Protein AF-A0A5E4IZ39-F1 (afdb_monomer_lite)

Sequence (280 aa):
MALIKSKYKGEGLNAKPFPILASIDANEARRLRAGRFKKAIEADGHFLLGKVENLSHDIRFQWNDQTLNVELKDFTGDCQSDYVASIINPEGRLYHQVLTGREIQDPLIIIVLGGDTEVASAIAKTVFSRGFLGQKAEDRIIEYTHMVESFEANCEGCNIRVWRLKENPYGRMLLRVRKILEGGDLSCFRPSPADSERIFVGLSLLIGNGIGPARAENILEKFNLTLEPKKPDTYLGDCNGIGPKLASVVQEALNLPPGITTRPKVRKARRGCSHLPEAL

Radius of gyration: 36.05 Å; chains: 1; bounding box: 65×63×130 Å

Foldseek 3Di:
DDDDPDDDDDDDDPPPFDAKEKEFEPVLCPDPVVVVLVVLQVVDPRYDYDYHDHDLAGMWIDGDPAIEGEHEWEQPDPQAGRLLCCQPPPVVNVVVSLVVVVVVVHAYEYEYQADPVSNLVRQLSNLVVVVDDDPRSVVSSVVSVVSSVVVQVVCVVVVYYYHHAHPPRSNVVVVVVCCVRVNDDCVVVPDDPPVCQCLLCVLCVLLPDPRHSVQSVQQCVQAPSLRHGPDPPAASCVGPPQHLVNLVSSCVSNVHDPPRHDHPPDPDPPPDDDDDDDDD

Structure (mmCIF, N/CA/C/O backbone):
data_AF-A0A5E4IZ39-F1
#
_entry.id   AF-A0A5E4IZ39-F1
#
loop_
_atom_site.group_PDB
_atom_site.id
_atom_site.type_symbol
_atom_site.label_atom_id
_atom_site.label_alt_id
_atom_site.label_comp_id
_atom_site.label_asym_id
_atom_site.label_entity_id
_atom_site.label_seq_id
_atom_site.pdbx_PDB_ins_code
_atom_site.Cartn_x
_atom_site.Cartn_y
_atom_site.Cartn_z
_atom_site.occupancy
_atom_site.B_iso_or_equiv
_atom_site.auth_seq_id
_atom_site.auth_comp_id
_atom_site.auth_asym_id
_atom_site.auth_atom_id
_atom_site.pdbx_PDB_model_num
ATOM 1 N N . MET A 1 1 ? -30.179 -12.842 -17.523 1.00 36.38 1 MET A N 1
ATOM 2 C CA . MET A 1 1 ? -30.001 -11.896 -16.400 1.00 36.38 1 MET A CA 1
ATOM 3 C C . MET A 1 1 ? -31.124 -12.095 -15.393 1.00 36.38 1 MET A C 1
ATOM 5 O O . MET A 1 1 ? -32.195 -11.533 -15.572 1.00 36.38 1 MET A O 1
ATOM 9 N N . ALA A 1 2 ? -30.914 -12.935 -14.378 1.00 30.58 2 ALA A N 1
ATOM 10 C CA . ALA A 1 2 ? -31.870 -13.122 -13.289 1.00 30.58 2 ALA A CA 1
ATOM 11 C C . ALA A 1 2 ? -31.346 -12.392 -12.043 1.00 30.58 2 ALA A C 1
ATOM 13 O O . ALA A 1 2 ? -30.298 -12.752 -11.511 1.00 30.58 2 ALA A O 1
ATOM 14 N N . LEU A 1 3 ? -32.055 -11.340 -11.621 1.00 38.31 3 LEU A N 1
ATOM 15 C CA . LEU A 1 3 ? -31.813 -10.634 -10.364 1.00 38.31 3 LEU A CA 1
ATOM 16 C C . LEU A 1 3 ? -32.148 -11.555 -9.186 1.00 38.31 3 LEU A C 1
ATOM 18 O O . LEU A 1 3 ? -33.318 -11.860 -8.957 1.00 38.31 3 LEU A O 1
ATOM 22 N N . ILE A 1 4 ? -31.151 -11.906 -8.377 1.00 37.12 4 ILE A N 1
ATOM 23 C CA . ILE A 1 4 ? -31.387 -12.401 -7.020 1.00 37.12 4 ILE A CA 1
ATOM 24 C C . ILE A 1 4 ? -31.385 -11.184 -6.091 1.00 37.12 4 ILE A C 1
ATOM 26 O O . ILE A 1 4 ? -30.345 -10.716 -5.638 1.00 37.12 4 ILE A O 1
ATOM 30 N N . LYS A 1 5 ? -32.578 -10.645 -5.816 1.00 42.19 5 LYS A N 1
ATOM 31 C CA . LYS A 1 5 ? -32.805 -9.756 -4.670 1.00 42.19 5 LYS A CA 1
ATOM 32 C C . LYS A 1 5 ? -32.873 -10.624 -3.416 1.00 42.19 5 LYS A C 1
ATOM 34 O O . LYS A 1 5 ? -33.916 -11.215 -3.147 1.00 42.19 5 LYS A O 1
ATOM 39 N N . SER A 1 6 ? -31.791 -10.695 -2.646 1.00 40.97 6 SER A N 1
ATOM 40 C CA . SER A 1 6 ? -31.843 -11.297 -1.312 1.00 40.97 6 SER A CA 1
ATOM 41 C C . SER A 1 6 ? -32.161 -10.215 -0.276 1.00 40.97 6 SER A C 1
ATOM 43 O O . SER A 1 6 ? -31.419 -9.249 -0.095 1.00 40.97 6 SER A O 1
ATOM 45 N N . LYS A 1 7 ? -33.328 -10.366 0.353 1.00 43.50 7 LYS A N 1
ATOM 46 C CA . LYS A 1 7 ? -33.723 -9.690 1.586 1.00 43.50 7 LYS A CA 1
ATOM 47 C C . LYS A 1 7 ? -32.830 -10.212 2.713 1.00 43.50 7 LYS A C 1
ATOM 49 O O . LYS A 1 7 ? -32.960 -11.377 3.063 1.00 43.50 7 LYS A O 1
ATOM 54 N N . TYR A 1 8 ? -32.040 -9.352 3.344 1.00 41.34 8 TYR A N 1
ATOM 55 C CA . TYR A 1 8 ? -31.535 -9.618 4.691 1.00 41.34 8 TYR A CA 1
ATOM 56 C C . TYR A 1 8 ? -32.034 -8.526 5.632 1.00 41.34 8 TYR A C 1
ATOM 58 O O . TYR A 1 8 ? -31.466 -7.443 5.743 1.00 41.34 8 TYR A O 1
ATOM 66 N N . LYS A 1 9 ? -33.167 -8.822 6.275 1.00 38.78 9 LYS A N 1
ATOM 67 C CA . LYS A 1 9 ? -33.571 -8.199 7.533 1.00 38.78 9 LYS A CA 1
ATOM 68 C C . LYS A 1 9 ? -33.024 -9.084 8.648 1.00 38.78 9 LYS A C 1
ATOM 70 O O . LYS A 1 9 ? -33.369 -10.255 8.686 1.00 38.78 9 LYS A O 1
ATOM 75 N N . GLY A 1 10 ? -32.193 -8.472 9.488 1.00 43.62 10 GLY A N 1
ATOM 76 C CA . GLY A 1 10 ? -31.869 -8.833 10.867 1.00 43.62 10 GLY A CA 1
ATOM 77 C C . GLY A 1 10 ? -31.837 -10.312 11.229 1.00 43.62 10 GLY A C 1
ATOM 78 O O . GLY A 1 10 ? -32.870 -10.863 11.567 1.00 43.62 10 GLY A O 1
ATOM 79 N N . GLU A 1 11 ? -30.632 -10.867 11.310 1.00 38.19 11 GLU A N 1
ATOM 80 C CA . GLU A 1 11 ? -30.263 -11.847 12.332 1.00 38.19 11 GLU A CA 1
A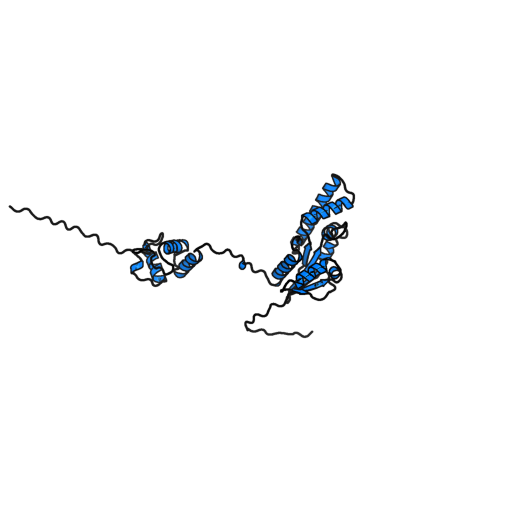TOM 81 C C . GLU A 1 11 ? -28.738 -11.815 12.487 1.00 38.19 11 GLU A C 1
ATOM 83 O O . GLU A 1 11 ? -27.992 -11.882 11.509 1.00 38.19 11 GLU A O 1
ATOM 88 N N . GLY A 1 12 ? -28.275 -11.611 13.721 1.00 46.78 12 GLY A N 1
ATOM 89 C CA . GLY A 1 12 ? -26.862 -11.624 14.070 1.00 46.78 12 GLY A CA 1
ATOM 90 C C . GLY A 1 12 ? -26.296 -13.025 13.883 1.00 46.78 12 GLY A C 1
ATOM 91 O O . GLY A 1 12 ? -26.443 -13.883 14.745 1.00 46.78 12 GLY A O 1
ATOM 92 N N . LEU A 1 13 ? -25.635 -13.241 12.754 1.00 41.88 13 LEU A N 1
ATOM 93 C CA . LEU A 1 13 ? -24.823 -14.412 12.478 1.00 41.88 13 LEU A CA 1
ATOM 94 C C . LEU A 1 13 ? -23.445 -13.901 12.072 1.00 41.88 13 LEU A C 1
ATOM 96 O O . LEU A 1 13 ? -23.332 -13.072 11.171 1.00 41.88 13 LEU A O 1
ATOM 100 N N . ASN A 1 14 ? -22.406 -14.405 12.741 1.00 45.12 14 ASN A N 1
ATOM 101 C CA . ASN A 1 14 ? -21.013 -14.356 12.299 1.00 45.12 14 ASN A CA 1
ATOM 102 C C . ASN A 1 14 ? -20.893 -15.088 10.947 1.00 45.12 14 ASN A C 1
ATOM 104 O O . ASN A 1 14 ? -20.332 -16.181 10.858 1.00 45.12 14 ASN A O 1
ATOM 108 N N . ALA A 1 15 ? -21.469 -14.525 9.886 1.00 50.09 15 ALA A N 1
ATOM 109 C CA . ALA A 1 15 ? -21.163 -14.925 8.532 1.00 50.09 15 ALA A CA 1
ATOM 110 C C . ALA A 1 15 ? -19.680 -14.617 8.349 1.00 50.09 15 ALA A C 1
ATOM 112 O O . ALA A 1 15 ? -19.265 -13.462 8.477 1.00 50.09 15 ALA A O 1
ATOM 113 N N . LYS A 1 16 ? -18.865 -15.653 8.115 1.00 51.94 16 LYS A N 1
ATOM 114 C CA . LYS A 1 16 ? -17.495 -15.431 7.653 1.00 51.94 16 LYS A CA 1
ATOM 115 C C . LYS A 1 16 ? -17.595 -14.466 6.468 1.00 51.94 16 LYS A C 1
ATOM 117 O O . LYS A 1 16 ? -18.371 -14.766 5.556 1.00 51.94 16 LYS A O 1
ATOM 122 N N . PRO A 1 17 ? -16.895 -13.318 6.497 1.00 65.88 17 PRO A N 1
ATOM 123 C CA . PRO A 1 17 ? -16.919 -12.408 5.366 1.00 65.88 17 PRO A CA 1
ATOM 124 C C . PRO A 1 17 ? -16.548 -13.203 4.115 1.00 65.88 17 PRO A C 1
ATOM 126 O O . PRO A 1 17 ? -15.671 -14.071 4.171 1.00 65.88 17 PRO A O 1
ATOM 129 N N . PHE A 1 18 ? -17.268 -12.966 3.017 1.00 78.81 18 PHE A N 1
ATOM 130 C CA . PHE A 1 18 ? -16.935 -13.586 1.740 1.00 78.81 18 PHE A CA 1
ATOM 131 C C . PHE A 1 18 ? -15.453 -13.319 1.444 1.00 78.81 18 PHE A C 1
ATOM 133 O O . PHE A 1 18 ? -15.017 -12.176 1.616 1.00 78.81 18 PHE A O 1
ATOM 140 N N . PRO A 1 19 ? -14.672 -14.345 1.060 1.00 93.06 19 PRO A N 1
ATOM 141 C CA . PRO A 1 19 ? -13.255 -14.160 0.794 1.00 93.06 19 PRO A CA 1
ATOM 142 C C . PRO A 1 19 ? -13.069 -13.209 -0.388 1.00 93.06 19 PRO A C 1
ATOM 144 O O . PRO A 1 19 ? -13.888 -13.175 -1.309 1.00 93.06 19 PRO A O 1
ATOM 147 N N . ILE A 1 20 ? -11.973 -12.458 -0.374 1.00 97.12 20 ILE A N 1
ATOM 148 C CA . ILE A 1 20 ? -11.584 -11.610 -1.498 1.00 97.12 20 ILE A CA 1
ATOM 149 C C . ILE A 1 20 ? -11.102 -12.526 -2.626 1.00 97.12 20 ILE A C 1
ATOM 151 O O . ILE A 1 20 ? -10.155 -13.298 -2.455 1.00 97.12 20 ILE A O 1
ATOM 155 N N . LEU A 1 21 ? -11.753 -12.450 -3.784 1.00 97.31 21 LEU A N 1
ATOM 156 C CA . LEU A 1 21 ? -11.381 -13.228 -4.960 1.00 97.31 21 LEU A CA 1
ATOM 157 C C . LEU A 1 21 ? -10.201 -12.560 -5.666 1.00 97.31 21 LEU A C 1
ATOM 159 O O . LEU A 1 21 ? -10.269 -11.373 -5.967 1.00 97.31 21 LEU A O 1
ATOM 163 N N . ALA A 1 22 ? -9.146 -13.320 -5.954 1.00 97.69 22 ALA A N 1
ATOM 164 C CA . ALA A 1 22 ? -7.986 -12.853 -6.706 1.00 97.69 22 ALA A CA 1
ATOM 165 C C . ALA A 1 22 ? -7.874 -13.576 -8.057 1.00 97.69 22 ALA A C 1
ATOM 167 O O . ALA A 1 22 ? -7.516 -14.754 -8.092 1.00 97.69 22 ALA A O 1
ATOM 168 N N . SER A 1 23 ? -8.135 -12.882 -9.162 1.00 97.38 23 SER A N 1
ATOM 169 C CA . SER A 1 23 ? -7.928 -13.390 -10.527 1.00 97.38 23 SER A CA 1
ATOM 170 C C . SER A 1 23 ? -6.604 -12.874 -11.096 1.00 97.38 23 SER A C 1
ATOM 172 O O . SER A 1 23 ? -6.213 -11.739 -10.833 1.00 97.38 23 SER A O 1
ATOM 174 N N . ILE A 1 24 ? -5.903 -13.706 -11.868 1.00 97.56 24 ILE A N 1
ATOM 175 C CA . ILE A 1 24 ? -4.591 -13.382 -12.460 1.00 97.56 24 ILE A CA 1
ATOM 176 C C . ILE A 1 24 ? -4.727 -13.368 -13.982 1.00 97.56 24 ILE A C 1
ATOM 178 O O . ILE A 1 24 ? -5.370 -14.263 -14.538 1.00 97.56 24 ILE A O 1
ATOM 182 N N . ASP A 1 25 ? -4.085 -12.407 -14.644 1.00 96.94 25 ASP A N 1
ATOM 183 C CA . ASP A 1 25 ? -3.985 -12.381 -16.103 1.00 96.94 25 ASP A CA 1
ATOM 184 C C . ASP A 1 25 ? -3.275 -13.627 -16.660 1.00 96.94 25 ASP A C 1
ATOM 186 O O . ASP A 1 25 ? -2.360 -14.187 -16.049 1.00 96.94 25 ASP A O 1
ATOM 190 N N . ALA A 1 26 ? -3.650 -14.052 -17.863 1.00 96.06 26 ALA A N 1
ATOM 191 C CA . ALA A 1 26 ? -3.058 -15.198 -18.539 1.00 96.06 26 ALA A CA 1
ATOM 192 C C . ALA A 1 26 ? -1.551 -15.050 -18.802 1.00 96.06 26 ALA A C 1
ATOM 194 O O . ALA A 1 26 ? -0.829 -16.053 -18.745 1.00 96.06 26 ALA A O 1
ATOM 195 N N . ASN A 1 27 ? -1.060 -13.839 -19.078 1.00 93.19 27 ASN A N 1
ATOM 196 C CA . ASN A 1 27 ? 0.368 -13.593 -19.269 1.00 93.19 27 ASN A CA 1
ATOM 197 C C . ASN A 1 27 ? 1.100 -13.564 -17.930 1.00 93.19 27 ASN A C 1
ATOM 199 O O . ASN A 1 27 ? 2.154 -14.192 -17.797 1.00 93.19 27 ASN A O 1
ATOM 203 N N . GLU A 1 28 ? 0.523 -12.902 -16.927 1.00 94.38 28 GLU A N 1
ATOM 204 C CA . GLU A 1 28 ? 1.101 -12.853 -15.584 1.00 94.38 28 GLU A CA 1
ATOM 205 C C . GLU A 1 28 ? 1.174 -14.250 -14.959 1.00 94.38 28 GLU A C 1
ATOM 207 O O . GLU A 1 28 ? 2.198 -14.629 -14.397 1.00 94.38 28 GLU A O 1
ATOM 212 N N . ALA A 1 29 ? 0.148 -15.085 -15.140 1.00 94.38 29 ALA A N 1
ATOM 213 C CA . ALA A 1 29 ? 0.100 -16.445 -14.605 1.00 94.38 29 ALA A CA 1
ATOM 214 C C . ALA A 1 29 ? 1.258 -17.347 -15.081 1.00 94.38 29 ALA A C 1
ATOM 216 O O . ALA A 1 29 ? 1.533 -18.365 -14.437 1.00 94.38 29 ALA A O 1
ATOM 217 N N . ARG A 1 30 ? 1.930 -16.987 -16.186 1.00 91.94 30 ARG A N 1
ATOM 218 C CA . ARG A 1 30 ? 3.108 -17.681 -16.737 1.00 91.94 30 ARG A CA 1
ATOM 219 C C . ARG A 1 30 ? 4.434 -17.154 -16.182 1.00 91.94 30 ARG A C 1
ATOM 221 O O . ARG A 1 30 ? 5.466 -17.796 -16.371 1.00 91.94 30 ARG A O 1
ATOM 228 N N . ARG A 1 31 ? 4.439 -15.999 -15.512 1.00 90.38 31 ARG A N 1
ATOM 229 C CA . ARG A 1 31 ? 5.637 -15.415 -14.897 1.00 90.38 31 ARG A CA 1
ATOM 230 C C . ARG A 1 31 ? 6.036 -16.218 -13.659 1.00 90.38 31 ARG A C 1
ATOM 232 O O . ARG A 1 31 ? 5.196 -16.681 -12.890 1.00 90.38 31 ARG A O 1
ATOM 239 N N . LEU A 1 32 ? 7.342 -16.304 -13.397 1.00 88.56 32 LEU A N 1
ATOM 240 C CA . LEU A 1 32 ? 7.877 -16.977 -12.202 1.00 88.56 32 LEU A CA 1
ATOM 241 C C . LEU A 1 32 ? 7.317 -16.389 -10.895 1.00 88.56 32 LEU A C 1
ATOM 243 O O . LEU A 1 32 ? 7.122 -17.103 -9.908 1.00 88.56 32 LEU A O 1
ATOM 247 N N . ARG A 1 33 ? 7.041 -15.081 -10.889 1.00 91.00 33 ARG A N 1
ATOM 248 C CA . ARG A 1 33 ? 6.536 -14.351 -9.724 1.00 91.00 33 ARG A CA 1
ATOM 249 C C . ARG A 1 33 ? 5.104 -14.753 -9.343 1.00 91.00 33 ARG A C 1
ATOM 251 O O . ARG A 1 33 ? 4.812 -14.821 -8.148 1.00 91.00 33 ARG A O 1
ATOM 258 N N . ALA A 1 34 ? 4.278 -15.186 -10.300 1.00 93.06 34 ALA A N 1
ATOM 259 C CA . ALA A 1 34 ? 2.923 -15.667 -10.035 1.00 93.06 34 ALA A CA 1
ATOM 260 C C . ALA A 1 34 ? 2.895 -16.884 -9.096 1.00 93.06 34 ALA A C 1
ATOM 262 O O . ALA A 1 34 ? 1.995 -17.007 -8.269 1.00 93.06 34 ALA A O 1
ATOM 263 N N . GLY A 1 35 ? 3.905 -17.762 -9.147 1.00 93.44 35 GLY A N 1
ATOM 264 C CA . GLY A 1 35 ? 4.013 -18.886 -8.210 1.00 93.44 35 GLY A CA 1
ATOM 265 C C . GLY A 1 35 ? 4.176 -18.443 -6.750 1.00 93.44 35 GLY A C 1
ATOM 266 O O . GLY A 1 35 ? 3.636 -19.077 -5.846 1.00 93.44 35 GLY A O 1
ATOM 267 N N . ARG A 1 36 ? 4.880 -17.329 -6.503 1.00 93.19 36 ARG A N 1
ATOM 268 C CA . ARG A 1 36 ? 5.023 -16.749 -5.155 1.00 93.19 36 ARG A CA 1
ATOM 269 C C . ARG A 1 36 ? 3.727 -16.086 -4.695 1.00 93.19 36 ARG A C 1
ATOM 271 O O . ARG A 1 36 ? 3.365 -16.232 -3.533 1.00 93.19 36 ARG A O 1
ATOM 278 N N . PHE A 1 37 ? 3.024 -15.417 -5.607 1.00 95.56 37 PHE A N 1
ATOM 279 C CA . PHE A 1 37 ? 1.715 -14.838 -5.324 1.00 95.56 37 PHE A CA 1
ATOM 280 C C . PHE A 1 37 ? 0.685 -15.907 -4.930 1.00 95.56 37 PHE A C 1
ATOM 282 O O . PHE A 1 37 ? 0.051 -15.779 -3.887 1.00 95.56 37 PHE A O 1
ATOM 289 N N . LYS A 1 38 ? 0.580 -17.002 -5.697 1.00 96.38 38 LYS A N 1
ATOM 290 C CA . LYS A 1 38 ? -0.337 -18.119 -5.396 1.00 96.38 38 LYS A CA 1
ATOM 291 C C . LYS A 1 38 ? -0.097 -18.703 -4.003 1.00 96.38 38 LYS A C 1
ATOM 293 O O . LYS A 1 38 ? -1.038 -18.825 -3.232 1.00 96.38 38 LYS A O 1
ATOM 298 N N . LYS A 1 39 ? 1.167 -18.951 -3.641 1.00 95.94 39 LYS A N 1
ATOM 299 C CA . LYS A 1 39 ? 1.537 -19.413 -2.291 1.00 95.94 39 LYS A CA 1
ATOM 300 C C . LYS A 1 39 ? 1.145 -18.423 -1.192 1.00 95.94 39 LYS A C 1
ATOM 302 O O . LYS A 1 39 ? 0.765 -18.842 -0.106 1.00 95.94 39 LYS A O 1
ATOM 307 N N . ALA A 1 40 ? 1.259 -17.120 -1.453 1.00 96.50 40 ALA A N 1
ATOM 308 C CA . ALA A 1 40 ? 0.851 -16.099 -0.491 1.00 96.50 40 ALA A CA 1
ATOM 309 C C . ALA A 1 40 ? -0.672 -16.079 -0.292 1.00 96.50 40 ALA A C 1
ATOM 311 O O . ALA A 1 40 ? -1.116 -15.960 0.843 1.00 96.50 40 ALA A O 1
ATOM 312 N N . ILE A 1 41 ? -1.453 -16.248 -1.367 1.00 96.56 41 ILE A N 1
ATOM 313 C CA . ILE A 1 41 ? -2.915 -16.397 -1.295 1.00 96.56 41 ILE A CA 1
ATOM 314 C C . ILE A 1 41 ? -3.291 -17.660 -0.513 1.00 96.56 41 ILE A C 1
ATOM 316 O O . ILE A 1 41 ? -4.116 -17.589 0.385 1.00 96.56 41 ILE A O 1
ATOM 320 N N . GLU A 1 42 ? -2.663 -18.803 -0.808 1.00 95.00 42 GLU A N 1
ATOM 321 C CA . GLU A 1 42 ? -2.921 -20.076 -0.112 1.00 95.00 42 GLU A CA 1
ATOM 322 C C . GLU A 1 42 ? -2.640 -20.002 1.397 1.00 95.00 42 GLU A C 1
ATOM 324 O O . GLU A 1 42 ? -3.298 -20.679 2.185 1.00 95.00 42 GLU A O 1
ATOM 329 N N . ALA A 1 43 ? -1.667 -19.183 1.802 1.00 94.62 43 ALA A N 1
ATOM 330 C CA . ALA A 1 43 ? -1.322 -18.968 3.202 1.00 94.62 43 ALA A CA 1
ATOM 331 C C . ALA A 1 43 ? -2.227 -17.941 3.913 1.00 94.62 43 ALA A C 1
ATOM 333 O O . ALA A 1 43 ? -2.159 -17.830 5.139 1.00 94.62 43 ALA A O 1
ATOM 334 N N . ASP A 1 44 ? -3.051 -17.184 3.181 1.00 93.38 44 ASP A N 1
ATOM 335 C CA . ASP A 1 44 ? -3.895 -16.121 3.728 1.00 93.38 44 ASP A CA 1
ATOM 336 C C . ASP A 1 44 ? -5.368 -16.557 3.796 1.00 93.38 44 ASP A C 1
ATOM 338 O O . ASP A 1 44 ? -6.018 -16.827 2.789 1.00 93.38 44 ASP A O 1
ATOM 342 N N . GLY A 1 45 ? -5.929 -16.590 5.007 1.00 92.75 45 GLY A N 1
ATOM 343 C CA . GLY A 1 45 ? -7.309 -17.024 5.242 1.00 92.75 45 GLY A CA 1
ATOM 344 C C . GLY A 1 45 ? -8.402 -16.069 4.740 1.00 92.75 45 GLY A C 1
ATOM 345 O O . GLY A 1 45 ? -9.580 -16.397 4.881 1.00 92.75 45 GLY A O 1
ATOM 346 N N . HIS A 1 46 ? -8.047 -14.897 4.202 1.00 94.69 46 HIS A N 1
ATOM 347 C CA . HIS A 1 46 ? -8.992 -13.892 3.699 1.00 94.69 46 HIS A CA 1
ATOM 348 C C . HIS A 1 46 ? -9.179 -13.921 2.181 1.00 94.69 46 HIS A C 1
ATOM 350 O O . HIS A 1 46 ? -10.114 -13.297 1.677 1.00 94.69 46 HIS A O 1
ATOM 356 N N . PHE A 1 47 ? -8.315 -14.628 1.453 1.00 96.94 47 PHE A N 1
ATOM 357 C CA . PHE A 1 47 ? -8.301 -14.610 -0.004 1.00 96.94 47 PHE A CA 1
ATOM 358 C C . PHE A 1 47 ? -8.635 -15.976 -0.598 1.00 96.94 47 PHE A C 1
ATOM 360 O O . PHE A 1 47 ? -8.373 -17.023 -0.014 1.00 96.94 47 PHE A O 1
ATOM 367 N N . LEU A 1 48 ? -9.196 -15.957 -1.805 1.00 96.44 48 LEU A N 1
ATOM 368 C CA . LEU A 1 48 ? -9.397 -17.139 -2.630 1.00 96.44 48 LEU A CA 1
ATOM 369 C C . LEU A 1 48 ? -8.771 -16.895 -4.001 1.00 96.44 48 LEU A C 1
ATOM 371 O O . LEU A 1 48 ? -9.049 -15.882 -4.644 1.00 96.44 48 LEU A O 1
ATOM 375 N N . LEU A 1 49 ? -7.960 -17.839 -4.474 1.00 96.38 49 LEU A N 1
ATOM 376 C CA . LEU A 1 49 ? -7.448 -17.784 -5.837 1.00 96.38 49 LEU A CA 1
ATOM 377 C C . LEU A 1 49 ? -8.582 -18.097 -6.824 1.00 96.38 49 LEU A C 1
ATOM 379 O O . LEU A 1 49 ? -9.170 -19.179 -6.797 1.00 96.38 49 LEU A O 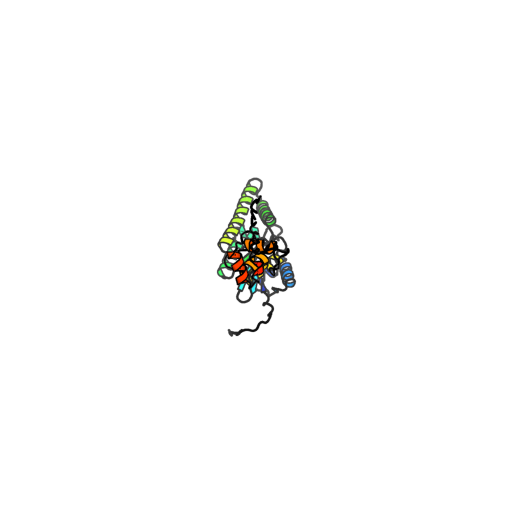1
ATOM 383 N N . GLY A 1 50 ? -8.881 -17.130 -7.683 1.00 93.12 50 GLY A N 1
ATOM 384 C CA . GLY A 1 50 ? -9.833 -17.246 -8.775 1.00 93.12 50 GLY A CA 1
ATOM 385 C C . GLY A 1 50 ? -9.261 -17.974 -9.988 1.00 93.12 50 GLY A C 1
ATOM 386 O O . GLY A 1 50 ? -8.201 -18.605 -9.948 1.00 93.12 50 GLY A O 1
ATOM 387 N N . LYS A 1 51 ? -9.993 -17.897 -11.100 1.00 91.19 51 LYS A N 1
ATOM 388 C CA . LYS A 1 51 ? -9.530 -18.448 -12.376 1.00 91.19 51 LYS A CA 1
ATOM 389 C C . LYS A 1 51 ? -8.510 -17.504 -13.011 1.00 91.19 51 LYS A C 1
ATOM 391 O O . LYS A 1 51 ? -8.459 -16.314 -12.716 1.00 91.19 51 LYS A O 1
ATOM 396 N N . VAL A 1 52 ? -7.697 -18.063 -13.900 1.00 94.44 52 VAL A N 1
ATOM 397 C CA . VAL A 1 52 ? -6.894 -17.255 -14.819 1.00 94.44 52 VAL A CA 1
ATOM 398 C C . VAL A 1 52 ? -7.837 -16.637 -15.848 1.00 94.44 52 VAL A C 1
ATOM 400 O O . VAL A 1 52 ? -8.677 -17.340 -16.413 1.00 94.44 52 VAL A O 1
ATOM 403 N N . GLU A 1 53 ? -7.698 -15.337 -16.071 1.00 93.25 53 GLU A N 1
ATOM 404 C CA . GLU A 1 53 ? -8.553 -14.536 -16.949 1.00 93.25 53 GLU A CA 1
ATOM 405 C C . GLU A 1 53 ? -7.699 -13.747 -17.949 1.00 93.25 53 GLU A C 1
ATOM 407 O O . GLU A 1 53 ? -6.484 -13.674 -17.810 1.00 93.25 53 GLU A O 1
ATOM 412 N N . ASN A 1 54 ? -8.328 -13.169 -18.974 1.00 93.38 54 ASN A N 1
ATOM 413 C CA . ASN A 1 54 ? -7.668 -12.196 -19.846 1.00 93.38 54 ASN A CA 1
ATOM 414 C C . ASN A 1 54 ? -7.989 -10.803 -19.308 1.00 93.38 54 ASN A C 1
ATOM 416 O O . ASN A 1 54 ? -9.102 -10.306 -19.501 1.00 93.38 54 ASN A O 1
ATOM 420 N N . LEU A 1 55 ? -7.040 -10.212 -18.593 1.00 92.19 55 LEU A N 1
ATOM 421 C CA . LEU A 1 55 ? -7.198 -8.931 -17.919 1.00 92.19 55 LEU A CA 1
ATOM 422 C C . LEU A 1 55 ? -6.358 -7.863 -18.633 1.00 92.19 55 LEU A C 1
ATOM 424 O O . LEU A 1 55 ? -5.390 -8.156 -19.328 1.00 92.19 55 LEU A O 1
ATOM 428 N N . SER A 1 56 ? -6.720 -6.593 -18.458 1.00 89.94 56 SER A N 1
ATOM 429 C CA . SER A 1 56 ? -5.913 -5.459 -18.941 1.00 89.94 56 SER A CA 1
ATOM 430 C C . SER A 1 56 ? -4.725 -5.116 -18.029 1.00 89.94 56 SER A C 1
ATOM 432 O O . SER A 1 56 ? -3.988 -4.174 -18.304 1.00 89.94 56 SER A O 1
ATOM 434 N N . HIS A 1 57 ? -4.604 -5.831 -16.916 1.00 93.81 57 HIS A N 1
ATOM 435 C CA . HIS A 1 57 ? -3.701 -5.610 -15.795 1.00 93.81 57 HIS A CA 1
ATOM 436 C C . HIS A 1 57 ? -3.377 -6.972 -15.178 1.00 93.81 57 HIS A C 1
ATOM 438 O O . HIS A 1 57 ? -4.111 -7.935 -15.386 1.00 93.81 57 HIS A O 1
ATOM 444 N N . ASP A 1 58 ? -2.319 -7.062 -14.388 1.00 95.88 58 ASP A N 1
ATOM 445 C CA . ASP A 1 58 ? -1.797 -8.357 -13.945 1.00 95.88 58 ASP A CA 1
ATOM 446 C C . ASP A 1 58 ? -2.711 -9.125 -12.972 1.00 95.88 58 ASP A C 1
ATOM 448 O O . ASP A 1 58 ? -2.816 -10.353 -13.059 1.00 95.88 58 ASP A O 1
ATOM 452 N N . ILE A 1 59 ? -3.352 -8.434 -12.021 1.00 97.31 59 ILE A N 1
ATOM 453 C CA . ILE A 1 59 ? -4.182 -9.064 -10.978 1.00 97.31 59 ILE A CA 1
ATOM 454 C C . ILE A 1 59 ? -5.435 -8.239 -10.685 1.00 97.31 59 ILE A C 1
ATOM 456 O O . ILE A 1 59 ? -5.348 -7.043 -10.414 1.00 97.31 59 ILE A O 1
ATOM 460 N N . ARG A 1 60 ? -6.592 -8.900 -10.619 1.00 97.06 60 ARG A N 1
ATOM 461 C CA . ARG A 1 60 ? -7.843 -8.317 -10.127 1.00 97.06 60 ARG A CA 1
ATOM 462 C C . ARG A 1 60 ? -8.198 -8.876 -8.758 1.00 97.06 60 ARG A C 1
ATOM 464 O O . ARG A 1 60 ? -8.281 -10.092 -8.597 1.00 97.06 60 ARG A O 1
ATOM 471 N N . PHE A 1 61 ? -8.501 -7.998 -7.809 1.00 97.75 61 PHE A N 1
ATOM 472 C CA . PHE A 1 61 ? -9.137 -8.355 -6.545 1.00 97.75 61 PHE A CA 1
ATOM 473 C C . PHE A 1 61 ? -10.599 -7.924 -6.541 1.00 97.75 61 PHE A C 1
ATOM 475 O O . PHE A 1 61 ? -10.904 -6.794 -6.918 1.00 97.75 61 PHE A O 1
ATOM 482 N N . GLN A 1 62 ? -11.496 -8.804 -6.099 1.00 96.31 62 GLN A N 1
ATOM 483 C CA . GLN A 1 62 ? -12.927 -8.519 -6.014 1.00 96.31 62 GLN A CA 1
ATOM 484 C C . GLN A 1 62 ? -13.488 -8.907 -4.654 1.00 96.31 62 GLN A C 1
ATOM 486 O O . GLN A 1 62 ? -13.231 -10.000 -4.143 1.00 96.31 62 GLN A O 1
ATOM 491 N N . TRP A 1 63 ? -14.286 -8.011 -4.085 1.00 95.56 63 TRP A N 1
ATOM 492 C CA . TRP A 1 63 ? -14.994 -8.237 -2.836 1.00 95.56 63 TRP A CA 1
ATOM 493 C C . TRP A 1 63 ? -16.345 -7.529 -2.879 1.00 95.56 63 TRP A C 1
ATOM 495 O O . TRP A 1 63 ? -16.409 -6.305 -2.954 1.00 95.56 63 TRP A O 1
ATOM 505 N N . ASN A 1 64 ? -17.430 -8.306 -2.843 1.00 91.44 64 ASN A N 1
ATOM 506 C CA . ASN A 1 64 ? -18.789 -7.818 -3.097 1.00 91.44 64 ASN A CA 1
ATOM 507 C C . ASN A 1 64 ? -18.891 -7.089 -4.454 1.00 91.44 64 ASN A C 1
ATOM 509 O O . ASN A 1 64 ? -18.645 -7.695 -5.493 1.00 91.44 64 ASN A O 1
ATOM 513 N N . ASP A 1 65 ? -19.274 -5.814 -4.446 1.00 90.44 65 ASP A N 1
ATOM 514 C CA . ASP A 1 65 ? -19.375 -4.918 -5.600 1.00 90.44 65 ASP A CA 1
ATOM 515 C C . ASP A 1 65 ? -18.101 -4.092 -5.844 1.00 90.44 65 ASP A C 1
ATOM 517 O O . ASP A 1 65 ? -18.048 -3.302 -6.785 1.00 90.44 65 ASP A O 1
ATOM 521 N N . GLN A 1 66 ? -17.062 -4.280 -5.026 1.00 94.25 66 GLN A N 1
ATOM 522 C CA . GLN A 1 66 ? -15.806 -3.553 -5.144 1.00 94.25 66 GLN A CA 1
ATOM 523 C C . GLN A 1 66 ? -14.768 -4.348 -5.929 1.00 94.25 66 GLN A C 1
ATOM 525 O O . GLN A 1 66 ? -14.568 -5.546 -5.707 1.00 94.25 66 GLN A O 1
ATOM 530 N N . THR A 1 67 ? -14.057 -3.641 -6.804 1.00 95.50 67 THR A N 1
ATOM 531 C CA . THR A 1 67 ? -12.941 -4.173 -7.582 1.00 95.50 67 THR A CA 1
ATOM 532 C C . THR A 1 67 ? -11.696 -3.329 -7.333 1.00 95.50 67 THR A C 1
ATOM 534 O O . THR A 1 67 ? -11.771 -2.111 -7.181 1.00 95.50 67 THR A O 1
ATOM 537 N N . LEU A 1 68 ? -10.541 -3.985 -7.280 1.00 96.94 68 LEU A N 1
ATOM 538 C CA . LEU A 1 68 ? -9.236 -3.345 -7.249 1.00 96.94 68 LEU A CA 1
ATOM 539 C C . LEU A 1 68 ? -8.314 -4.052 -8.238 1.00 96.94 68 LEU A C 1
ATOM 541 O O . LEU A 1 68 ? -7.990 -5.228 -8.070 1.00 96.94 68 LEU A O 1
ATOM 545 N N . ASN A 1 69 ? -7.876 -3.316 -9.247 1.00 96.88 69 ASN A N 1
ATOM 546 C CA . ASN A 1 69 ? -6.954 -3.794 -10.262 1.00 96.88 69 ASN A CA 1
ATOM 547 C C . ASN A 1 69 ? -5.515 -3.473 -9.845 1.00 96.88 69 ASN A C 1
ATOM 549 O O . ASN A 1 69 ? -5.231 -2.428 -9.252 1.00 96.88 69 ASN A O 1
ATOM 553 N N . VAL A 1 70 ? -4.597 -4.379 -10.158 1.00 97.06 70 VAL A N 1
ATOM 554 C CA . VAL A 1 70 ? -3.184 -4.280 -9.804 1.00 97.06 70 VAL A CA 1
ATOM 555 C C . VAL A 1 70 ? -2.321 -4.569 -11.023 1.00 97.06 70 VAL A C 1
ATOM 557 O O . VAL A 1 70 ? -2.473 -5.604 -11.667 1.00 97.06 70 VAL A O 1
ATOM 560 N N . GLU A 1 71 ? -1.378 -3.669 -11.285 1.00 96.81 71 GLU A N 1
ATOM 561 C CA . GLU A 1 71 ? -0.275 -3.858 -12.229 1.00 96.81 71 GLU A CA 1
ATOM 562 C C . GLU A 1 71 ? 0.998 -4.216 -11.447 1.00 96.81 71 GLU A C 1
ATOM 564 O O . GLU A 1 71 ? 1.410 -3.464 -10.558 1.00 96.81 71 GLU A O 1
ATOM 569 N N . LEU A 1 72 ? 1.629 -5.352 -11.751 1.00 95.69 72 LEU A N 1
ATOM 570 C CA . LEU A 1 72 ? 2.840 -5.828 -11.087 1.00 95.69 72 LEU A CA 1
ATOM 571 C C . LEU A 1 72 ? 4.082 -5.518 -11.916 1.00 95.69 72 LEU A C 1
ATOM 573 O O . LEU A 1 72 ? 4.251 -5.956 -13.052 1.00 95.69 72 LEU A O 1
ATOM 577 N N . LYS A 1 73 ? 5.041 -4.855 -11.282 1.00 94.75 73 LYS A N 1
ATOM 578 C CA . LYS A 1 73 ? 6.354 -4.578 -11.855 1.00 94.75 73 LYS A CA 1
ATOM 579 C C . LYS A 1 73 ? 7.445 -5.152 -10.980 1.00 94.75 73 LYS A C 1
ATOM 581 O O . LYS A 1 73 ? 7.332 -5.185 -9.758 1.00 94.75 73 LYS A O 1
ATOM 586 N N . ASP A 1 74 ? 8.526 -5.604 -11.595 1.00 91.69 74 ASP A N 1
ATOM 587 C CA . ASP A 1 74 ? 9.674 -6.121 -10.863 1.00 91.69 74 ASP A CA 1
ATOM 588 C C . ASP A 1 74 ? 11.006 -5.766 -11.533 1.00 91.69 74 ASP A C 1
ATOM 590 O O . ASP A 1 74 ? 11.105 -4.919 -12.428 1.00 91.69 74 ASP A O 1
ATOM 594 N N . PHE A 1 75 ? 12.057 -6.398 -11.024 1.00 88.69 75 PHE A N 1
ATOM 595 C CA . PHE A 1 75 ? 13.432 -6.240 -11.471 1.00 88.69 75 PHE A CA 1
ATOM 596 C C . PHE A 1 75 ? 13.989 -7.557 -12.028 1.00 88.69 75 PHE A C 1
ATOM 598 O O . PHE A 1 75 ? 15.202 -7.754 -12.041 1.00 88.69 75 PHE A O 1
ATOM 605 N N . THR A 1 76 ? 13.116 -8.488 -12.434 1.00 68.00 76 THR A N 1
ATOM 606 C CA . THR A 1 76 ? 13.521 -9.801 -12.944 1.00 68.00 76 THR A CA 1
ATOM 607 C C . THR A 1 76 ? 13.799 -9.723 -14.446 1.00 68.00 76 THR A C 1
ATOM 609 O O . THR A 1 76 ? 12.900 -9.602 -15.272 1.00 68.00 76 THR A O 1
ATOM 612 N N . GLY A 1 77 ? 15.083 -9.762 -14.794 1.00 58.09 77 GLY A N 1
ATOM 613 C CA . GLY A 1 77 ? 15.584 -9.737 -16.164 1.00 58.09 77 GLY A CA 1
ATOM 614 C C . GLY A 1 77 ? 17.084 -9.466 -16.157 1.00 58.09 77 GLY A C 1
ATOM 615 O O . GLY A 1 77 ? 17.545 -8.594 -15.422 1.00 58.09 77 GLY A O 1
ATOM 616 N N . ASP A 1 78 ? 17.851 -10.207 -16.959 1.00 52.00 78 ASP A N 1
ATOM 617 C CA . ASP A 1 78 ? 19.320 -10.186 -16.898 1.00 52.00 78 ASP A CA 1
ATOM 618 C C . ASP A 1 78 ? 19.921 -8.801 -17.200 1.00 52.00 78 ASP A C 1
ATOM 620 O O . ASP A 1 78 ? 21.049 -8.520 -16.798 1.00 52.00 78 ASP A O 1
ATOM 624 N N . CYS A 1 79 ? 19.166 -7.895 -17.840 1.00 46.31 79 CYS A N 1
ATOM 625 C CA . CYS A 1 79 ? 19.635 -6.549 -18.190 1.00 46.31 79 CYS A CA 1
ATOM 626 C C . CYS A 1 79 ? 18.579 -5.420 -18.145 1.00 46.31 79 CYS A C 1
ATOM 628 O O . CYS A 1 79 ? 18.953 -4.265 -18.332 1.00 46.31 79 CYS A O 1
ATOM 630 N N . GLN A 1 80 ? 17.285 -5.688 -17.918 1.00 65.25 80 GLN A N 1
ATOM 631 C CA . GLN A 1 80 ? 16.244 -4.645 -17.915 1.00 65.25 80 GLN A CA 1
ATOM 632 C C . GLN A 1 80 ? 15.222 -4.883 -16.802 1.00 65.25 80 GLN A C 1
ATOM 634 O O . GLN A 1 80 ? 14.573 -5.923 -16.751 1.00 65.25 80 GLN A O 1
ATOM 639 N N . SER A 1 81 ? 15.078 -3.900 -15.912 1.00 85.56 81 SER A N 1
ATOM 640 C CA . SER A 1 81 ? 13.968 -3.848 -14.959 1.00 85.56 81 SER A CA 1
ATOM 641 C C . SER A 1 81 ? 12.670 -3.611 -15.717 1.00 85.56 81 SER A C 1
ATOM 643 O O . SER A 1 81 ? 12.582 -2.643 -16.469 1.00 85.56 81 SER A O 1
ATOM 645 N N . ASP A 1 82 ? 11.665 -4.453 -15.485 1.00 89.00 82 ASP A N 1
ATOM 646 C CA . ASP A 1 82 ? 10.324 -4.275 -16.045 1.00 89.00 82 ASP A CA 1
ATOM 647 C C . ASP A 1 82 ? 9.747 -2.911 -15.640 1.00 89.00 82 ASP A C 1
ATOM 649 O O . ASP A 1 82 ? 9.262 -2.165 -16.487 1.00 89.00 82 ASP A O 1
ATOM 653 N N . TYR A 1 83 ? 9.921 -2.522 -14.369 1.00 93.88 83 TYR A N 1
ATOM 654 C CA . TYR A 1 83 ? 9.472 -1.220 -13.877 1.00 93.88 83 TYR A CA 1
ATOM 655 C C . TYR A 1 83 ? 10.149 -0.047 -14.597 1.00 93.88 83 TYR A C 1
ATOM 657 O O . TYR A 1 83 ? 9.502 0.712 -15.316 1.00 93.88 83 TYR A O 1
ATOM 665 N N . VAL A 1 84 ? 11.468 0.072 -14.452 1.00 93.88 84 VAL A N 1
ATOM 666 C CA . VAL A 1 84 ? 12.235 1.227 -14.937 1.00 93.88 84 VAL A CA 1
ATOM 667 C C . VAL A 1 84 ? 12.208 1.310 -16.466 1.00 93.88 84 VAL A C 1
ATOM 669 O O . VAL A 1 84 ? 12.001 2.388 -17.026 1.00 93.88 84 VAL A O 1
ATOM 672 N N . ALA A 1 85 ? 12.336 0.176 -17.164 1.00 91.06 85 ALA A N 1
ATOM 673 C CA . ALA A 1 85 ? 12.291 0.158 -18.623 1.00 91.06 85 ALA A CA 1
ATOM 674 C C . ALA A 1 85 ? 10.907 0.545 -19.164 1.00 91.06 85 ALA A C 1
ATOM 676 O O . ALA A 1 85 ? 10.824 1.182 -20.210 1.00 91.06 85 ALA A O 1
ATOM 677 N N . SER A 1 86 ? 9.818 0.197 -18.470 1.00 92.12 86 SER A N 1
ATOM 678 C CA . SER A 1 86 ? 8.460 0.548 -18.911 1.00 92.12 86 SER A CA 1
ATOM 679 C C . SER A 1 86 ? 8.133 2.047 -18.819 1.00 92.12 86 SER A C 1
ATOM 681 O O . SER A 1 86 ? 7.209 2.494 -19.501 1.00 92.12 86 SER A O 1
ATOM 683 N N . ILE A 1 87 ? 8.905 2.808 -18.030 1.00 93.94 87 ILE A N 1
ATOM 684 C CA . ILE A 1 87 ? 8.799 4.270 -17.885 1.00 93.94 87 ILE A CA 1
ATOM 685 C C . ILE A 1 87 ? 9.743 4.991 -18.854 1.00 93.94 87 ILE A C 1
ATOM 687 O O . ILE A 1 87 ? 9.342 5.934 -19.528 1.00 93.94 87 ILE A O 1
ATOM 691 N N . ILE A 1 88 ? 11.008 4.564 -18.916 1.00 90.44 88 ILE A N 1
ATOM 692 C CA . ILE A 1 88 ? 12.072 5.298 -19.623 1.00 90.44 88 ILE A CA 1
ATOM 693 C C . ILE A 1 88 ? 12.098 4.988 -21.122 1.00 90.44 88 ILE A C 1
ATOM 695 O O . ILE A 1 88 ? 12.623 5.774 -21.916 1.00 90.44 88 ILE A O 1
ATOM 699 N N . ASN A 1 89 ? 11.591 3.826 -21.540 1.00 85.38 89 ASN A N 1
ATOM 700 C CA . ASN A 1 89 ? 11.578 3.497 -22.957 1.00 85.38 89 ASN A CA 1
ATOM 701 C C . ASN A 1 89 ? 10.608 4.414 -23.724 1.00 85.38 89 ASN A C 1
ATOM 703 O O . ASN A 1 89 ? 9.513 4.686 -23.229 1.00 85.38 89 ASN A O 1
ATOM 707 N N . PRO A 1 90 ? 10.953 4.815 -24.964 1.00 82.94 90 PRO A N 1
ATOM 708 C CA . PRO A 1 90 ? 10.118 5.699 -25.783 1.00 82.94 90 PRO A CA 1
ATOM 709 C C . PRO A 1 90 ? 8.700 5.178 -26.044 1.00 82.94 90 PRO A C 1
ATOM 711 O O . PRO A 1 90 ? 7.806 5.960 -26.337 1.00 82.94 90 PRO A O 1
ATOM 714 N N . GLU A 1 91 ? 8.491 3.864 -25.939 1.00 84.75 91 GLU A N 1
ATOM 715 C CA . GLU A 1 91 ? 7.185 3.225 -26.129 1.00 84.75 91 GLU A CA 1
ATOM 716 C C . GLU A 1 91 ? 6.169 3.573 -25.031 1.00 84.75 91 GLU A C 1
ATOM 718 O O . GLU A 1 91 ? 4.989 3.286 -25.203 1.00 84.75 91 GLU A O 1
ATOM 723 N N . GLY A 1 92 ? 6.602 4.116 -23.883 1.00 83.19 92 GLY A N 1
ATOM 724 C CA . GLY A 1 92 ? 5.693 4.534 -22.811 1.00 83.19 92 GLY A CA 1
ATOM 725 C C . GLY A 1 92 ? 4.774 3.414 -22.314 1.00 83.19 92 GLY A C 1
ATOM 726 O O . GLY A 1 92 ? 3.597 3.645 -22.038 1.00 83.19 92 GLY A O 1
ATOM 727 N N . ARG A 1 93 ? 5.276 2.174 -22.229 1.00 89.69 93 ARG A N 1
ATOM 728 C CA . ARG A 1 93 ? 4.440 0.990 -21.958 1.00 89.69 93 ARG A CA 1
ATOM 729 C C . ARG A 1 93 ? 3.613 1.135 -20.681 1.00 89.69 93 ARG A C 1
ATOM 731 O O . ARG A 1 93 ? 2.415 0.869 -20.710 1.00 89.69 93 ARG A O 1
ATOM 738 N N . LEU A 1 94 ? 4.217 1.613 -19.591 1.00 91.50 94 LEU A N 1
ATOM 739 C CA . LEU A 1 94 ? 3.489 1.784 -18.331 1.00 91.50 94 LEU A CA 1
ATOM 740 C C . LEU A 1 94 ? 2.469 2.926 -18.388 1.00 91.50 94 LEU A C 1
ATOM 742 O O . LEU A 1 94 ? 1.405 2.825 -17.785 1.00 91.50 94 LEU A O 1
ATOM 746 N N . TYR A 1 95 ? 2.746 3.977 -19.163 1.00 91.88 95 TYR A N 1
ATOM 747 C CA . TYR A 1 95 ? 1.781 5.045 -19.414 1.00 91.88 95 TYR A CA 1
ATOM 748 C C . TYR A 1 95 ? 0.516 4.502 -20.092 1.00 91.88 95 TYR A C 1
ATOM 750 O O . TYR A 1 95 ? -0.591 4.771 -19.628 1.00 91.88 95 TYR A O 1
ATOM 758 N N . HIS A 1 96 ? 0.657 3.664 -21.122 1.00 91.12 96 HIS A N 1
ATOM 759 C CA . HIS A 1 96 ? -0.493 3.049 -21.792 1.00 91.12 96 HIS A CA 1
ATOM 760 C C . HIS A 1 96 ? -1.279 2.090 -20.888 1.00 91.12 96 HIS A C 1
ATOM 762 O O . HIS A 1 96 ? -2.511 2.073 -20.938 1.00 91.12 96 HIS A O 1
ATOM 768 N N . GLN A 1 97 ? -0.594 1.332 -20.028 1.00 90.62 97 GLN A N 1
ATOM 769 C CA . GLN A 1 97 ? -1.251 0.476 -19.033 1.00 90.62 97 GLN A CA 1
ATOM 770 C C . GLN A 1 97 ? -2.070 1.307 -18.037 1.00 90.62 97 GLN A C 1
ATOM 772 O O . GLN A 1 97 ? -3.230 0.992 -17.770 1.00 90.62 97 GLN A O 1
ATOM 777 N N . VAL A 1 98 ? -1.507 2.420 -17.556 1.00 91.31 98 VAL A N 1
ATOM 778 C CA . VAL A 1 98 ? -2.210 3.370 -16.685 1.00 91.31 98 VAL A CA 1
ATOM 779 C C . VAL A 1 98 ? -3.429 3.974 -17.379 1.00 91.31 98 VAL A C 1
ATOM 781 O O . VAL A 1 98 ? -4.504 4.010 -16.781 1.00 91.31 98 VAL A O 1
ATOM 784 N N . LEU A 1 99 ? -3.302 4.418 -18.632 1.00 90.75 99 LEU A N 1
ATOM 785 C CA . LEU A 1 99 ? -4.435 4.951 -19.392 1.00 90.75 99 LEU A CA 1
ATOM 786 C C . LEU A 1 99 ? -5.558 3.921 -19.539 1.00 90.75 99 LEU A C 1
ATOM 788 O O . LEU A 1 99 ? -6.703 4.218 -19.209 1.00 90.75 99 LEU A O 1
ATOM 792 N N . THR A 1 100 ? -5.214 2.700 -19.948 1.00 88.25 100 THR A N 1
ATOM 793 C CA . THR A 1 100 ? -6.181 1.606 -20.120 1.00 88.25 100 THR A CA 1
ATOM 794 C C . THR A 1 100 ? -6.891 1.289 -18.803 1.00 88.25 100 THR A C 1
ATOM 796 O O . THR A 1 100 ? -8.106 1.116 -18.767 1.00 88.25 100 THR A O 1
ATOM 799 N N . GLY A 1 101 ? -6.154 1.254 -17.689 1.00 85.44 101 GLY A N 1
ATOM 800 C CA . GLY A 1 101 ? -6.747 1.047 -16.370 1.00 85.44 101 GLY A CA 1
ATOM 801 C C . GLY A 1 101 ? -7.709 2.162 -15.960 1.00 85.44 101 GLY A C 1
ATOM 802 O O . GLY A 1 101 ? -8.752 1.881 -15.378 1.00 85.44 101 GLY A O 1
ATOM 803 N N . ARG A 1 102 ? -7.412 3.419 -16.313 1.00 85.00 102 ARG A N 1
ATOM 804 C CA . ARG A 1 102 ? -8.309 4.554 -16.045 1.00 85.00 102 ARG A CA 1
ATOM 805 C C . ARG A 1 102 ? -9.600 4.494 -16.856 1.00 85.00 102 ARG A C 1
ATOM 807 O O . ARG A 1 102 ? -10.643 4.884 -16.339 1.00 85.00 102 ARG A O 1
ATOM 814 N N . GLU A 1 103 ? -9.544 4.015 -18.095 1.00 88.62 103 GLU A N 1
ATOM 815 C CA . GLU A 1 103 ? -10.729 3.867 -18.953 1.00 88.62 103 GLU A CA 1
ATOM 816 C C . GLU A 1 103 ? -11.729 2.841 -18.403 1.00 88.62 103 GLU A C 1
ATOM 818 O O . GLU A 1 103 ? -12.933 2.994 -18.594 1.00 88.62 103 GLU A O 1
ATOM 823 N N . ILE A 1 104 ? -11.246 1.840 -17.661 1.00 84.56 104 ILE A N 1
ATOM 824 C CA . ILE A 1 104 ? -12.080 0.821 -17.006 1.00 84.56 104 ILE A CA 1
ATOM 825 C C . ILE A 1 104 ? -12.858 1.400 -15.810 1.00 84.56 104 ILE A C 1
ATOM 827 O O . ILE A 1 104 ? -13.843 0.808 -15.385 1.00 84.56 104 ILE A O 1
ATOM 831 N N . GLN A 1 105 ? -12.455 2.567 -15.291 1.00 83.62 105 GLN A N 1
ATOM 832 C CA . GLN A 1 105 ? -13.038 3.267 -14.132 1.00 83.62 105 GLN A CA 1
ATOM 833 C C . GLN A 1 105 ? -12.974 2.523 -12.786 1.00 83.62 105 GLN A C 1
ATOM 835 O O . GLN A 1 105 ? -13.317 3.102 -11.755 1.00 83.62 105 GLN A O 1
ATOM 840 N N . ASP A 1 106 ? -12.468 1.294 -12.761 1.00 90.44 106 ASP A N 1
ATOM 841 C CA . ASP A 1 106 ? -12.104 0.602 -11.530 1.00 90.44 106 ASP A CA 1
ATOM 842 C C . ASP A 1 106 ? -10.794 1.172 -10.943 1.00 90.44 106 ASP A C 1
ATOM 844 O O . ASP A 1 106 ? -9.884 1.547 -11.692 1.00 90.44 106 ASP A O 1
ATOM 848 N N . PRO A 1 107 ? -10.632 1.187 -9.608 1.00 93.88 107 PRO A N 1
ATOM 849 C CA . PRO A 1 107 ? -9.371 1.542 -8.964 1.00 93.88 107 PRO A CA 1
ATOM 850 C C . PRO A 1 107 ? -8.185 0.714 -9.484 1.00 93.88 107 PRO A C 1
ATOM 852 O O . PRO A 1 107 ? -8.249 -0.516 -9.519 1.00 93.88 107 PRO A O 1
ATOM 855 N N . LEU A 1 108 ? -7.079 1.386 -9.818 1.00 95.81 108 LEU A N 1
ATOM 856 C CA . LEU A 1 108 ? -5.814 0.771 -10.231 1.00 95.81 108 LEU A CA 1
ATOM 857 C C . LEU A 1 108 ? -4.693 1.127 -9.246 1.00 95.81 108 LEU A C 1
ATOM 859 O O . LEU A 1 108 ? -4.554 2.278 -8.826 1.00 95.81 108 LEU A O 1
ATOM 863 N N . ILE A 1 109 ? -3.857 0.144 -8.918 1.00 96.94 109 ILE A N 1
ATOM 864 C CA . ILE A 1 109 ? -2.617 0.323 -8.156 1.00 96.94 109 ILE A CA 1
ATOM 865 C C . ILE A 1 109 ? -1.460 -0.310 -8.925 1.00 96.94 109 ILE A C 1
ATOM 867 O O . ILE A 1 109 ? -1.593 -1.397 -9.478 1.00 96.94 109 ILE A O 1
ATOM 871 N N . ILE A 1 110 ? -0.304 0.348 -8.919 1.00 97.56 110 ILE A N 1
ATOM 872 C CA . ILE A 1 110 ? 0.946 -0.221 -9.422 1.00 97.56 110 ILE A CA 1
ATOM 873 C C . ILE A 1 110 ? 1.741 -0.741 -8.229 1.00 97.56 110 ILE A C 1
ATOM 875 O O . ILE A 1 110 ? 1.978 -0.017 -7.260 1.00 97.56 110 ILE A O 1
ATOM 879 N N . ILE A 1 111 ? 2.175 -1.994 -8.287 1.00 97.12 111 ILE A N 1
ATOM 880 C CA . ILE A 1 111 ? 2.993 -2.612 -7.247 1.00 97.12 111 ILE A CA 1
ATOM 881 C C . ILE A 1 111 ? 4.338 -2.989 -7.838 1.00 97.12 111 ILE A C 1
ATOM 883 O O . ILE A 1 111 ? 4.440 -3.801 -8.750 1.00 97.12 111 ILE A O 1
ATOM 887 N N . VAL A 1 112 ? 5.384 -2.416 -7.261 1.00 96.56 112 VAL A N 1
ATOM 888 C CA . VAL A 1 112 ? 6.771 -2.645 -7.634 1.00 96.56 112 VAL A CA 1
ATOM 889 C C . VAL A 1 112 ? 7.386 -3.601 -6.614 1.00 96.56 112 VAL A C 1
ATOM 891 O O . VAL A 1 112 ? 7.495 -3.272 -5.433 1.00 96.56 112 VAL A O 1
ATOM 894 N N . LEU A 1 113 ? 7.793 -4.792 -7.051 1.00 94.69 113 LEU A N 1
ATOM 895 C CA . LEU A 1 113 ? 8.415 -5.838 -6.232 1.00 94.69 113 LEU A CA 1
ATOM 896 C C . LEU A 1 113 ? 9.898 -5.524 -5.953 1.00 94.69 113 LEU A C 1
ATOM 898 O O . LEU A 1 113 ? 10.801 -6.248 -6.375 1.00 94.69 113 LEU A O 1
ATOM 902 N N . GLY A 1 114 ? 10.143 -4.413 -5.263 1.00 93.50 114 GLY A N 1
ATOM 903 C CA . GLY A 1 114 ? 11.452 -3.936 -4.818 1.00 93.50 114 GLY A CA 1
ATOM 904 C C . GLY A 1 114 ? 11.341 -2.582 -4.118 1.00 93.50 114 GLY A C 1
ATOM 905 O O . GLY A 1 114 ? 10.237 -2.105 -3.851 1.00 93.50 114 GLY A O 1
ATOM 906 N N . GLY A 1 115 ? 12.480 -1.989 -3.769 1.00 93.94 115 GLY A N 1
ATOM 907 C CA . GLY A 1 115 ? 12.571 -0.691 -3.107 1.00 93.94 115 GLY A CA 1
ATOM 908 C C . GLY A 1 115 ? 13.467 0.286 -3.863 1.00 93.94 115 GLY A C 1
ATOM 909 O O . GLY A 1 115 ? 13.856 0.053 -5.008 1.00 93.94 115 GLY A O 1
ATOM 910 N N . ASP A 1 116 ? 13.816 1.383 -3.198 1.00 94.81 116 ASP A N 1
ATOM 911 C CA . ASP A 1 116 ? 14.557 2.490 -3.812 1.00 94.81 116 ASP A CA 1
ATOM 912 C C . ASP A 1 116 ? 15.947 2.066 -4.294 1.00 94.81 116 ASP A C 1
ATOM 914 O O . ASP A 1 116 ? 16.396 2.492 -5.356 1.00 94.81 116 ASP A O 1
ATOM 918 N N . THR A 1 117 ? 16.608 1.158 -3.569 1.00 94.19 117 THR A N 1
ATOM 919 C CA . THR A 1 117 ? 17.908 0.608 -3.974 1.00 94.19 117 THR A CA 1
ATOM 920 C C . THR A 1 117 ? 17.815 -0.169 -5.287 1.00 94.19 117 THR A C 1
ATOM 922 O O . THR A 1 117 ? 18.690 -0.039 -6.141 1.00 94.19 117 THR A O 1
ATOM 925 N N . GLU A 1 118 ? 16.765 -0.974 -5.475 1.00 93.88 118 GLU A N 1
ATOM 926 C CA . GLU A 1 118 ? 16.560 -1.730 -6.713 1.00 93.88 118 GLU A CA 1
ATOM 927 C C . GLU A 1 118 ? 16.219 -0.804 -7.885 1.00 93.88 118 GLU A C 1
ATOM 929 O O . GLU A 1 118 ? 16.747 -1.004 -8.979 1.00 93.88 118 GLU A O 1
ATOM 934 N N . VAL A 1 119 ? 15.416 0.243 -7.651 1.00 95.19 119 VAL A N 1
ATOM 935 C CA . VAL A 1 119 ? 15.118 1.283 -8.652 1.00 95.19 119 VAL A CA 1
ATOM 936 C C . VAL A 1 119 ? 16.394 2.012 -9.072 1.00 95.19 119 VAL A C 1
ATOM 938 O O . VAL A 1 119 ? 16.708 2.048 -10.261 1.00 95.19 119 VAL A O 1
ATOM 941 N N . ALA A 1 120 ? 17.176 2.515 -8.114 1.00 94.88 120 ALA A N 1
ATOM 942 C CA . ALA A 1 120 ? 18.434 3.206 -8.387 1.00 94.88 120 ALA A CA 1
ATOM 943 C C . ALA A 1 120 ? 19.433 2.299 -9.127 1.00 94.88 120 ALA A C 1
ATOM 945 O O . ALA A 1 120 ? 20.035 2.703 -10.124 1.00 94.88 120 ALA A O 1
ATOM 946 N N . SER A 1 121 ? 19.560 1.038 -8.697 1.00 93.88 121 SER A N 1
ATOM 947 C CA . SER A 1 121 ? 20.411 0.052 -9.371 1.00 93.88 121 SER A CA 1
ATOM 948 C C . SER A 1 121 ? 19.946 -0.222 -10.802 1.00 93.88 121 SER A C 1
ATOM 950 O O . SER A 1 121 ? 20.769 -0.314 -11.712 1.00 93.88 121 SER A O 1
ATOM 952 N N . ALA A 1 122 ? 18.636 -0.326 -11.031 1.00 93.88 122 ALA A N 1
ATOM 953 C CA . ALA A 1 122 ? 18.068 -0.553 -12.354 1.00 93.88 122 ALA A CA 1
ATOM 954 C C . ALA A 1 122 ? 18.243 0.645 -13.295 1.00 93.88 122 ALA A C 1
ATOM 956 O O . ALA A 1 122 ? 18.539 0.444 -14.475 1.00 93.88 122 ALA A O 1
ATOM 957 N N . ILE A 1 123 ? 18.119 1.874 -12.787 1.00 94.62 123 ILE A N 1
ATOM 958 C CA . ILE A 1 123 ? 18.420 3.095 -13.544 1.00 94.62 123 ILE A CA 1
ATOM 959 C C . ILE A 1 123 ? 19.890 3.091 -13.961 1.00 94.62 123 ILE A C 1
ATOM 961 O O . ILE A 1 123 ? 20.184 3.185 -15.153 1.00 94.62 123 ILE A O 1
ATOM 965 N N . ALA A 1 124 ? 20.808 2.886 -13.011 1.00 94.06 124 ALA A N 1
ATOM 966 C CA . ALA A 1 124 ? 22.240 2.838 -13.292 1.00 94.06 124 ALA A CA 1
ATOM 967 C C . ALA A 1 124 ? 22.576 1.761 -14.337 1.00 94.06 124 ALA A C 1
ATOM 969 O O . ALA A 1 124 ? 23.225 2.048 -15.342 1.00 94.06 124 ALA A O 1
ATOM 970 N N . LYS A 1 125 ? 22.060 0.535 -14.167 1.00 92.38 125 LYS A N 1
ATOM 971 C CA . LYS A 1 125 ? 22.225 -0.555 -15.146 1.00 92.38 125 LYS A CA 1
ATOM 972 C C . LYS A 1 125 ? 21.690 -0.177 -16.525 1.00 92.38 125 LYS A C 1
ATOM 974 O O . LYS A 1 125 ? 22.363 -0.435 -17.518 1.00 92.38 125 LYS A O 1
ATOM 979 N N . THR A 1 126 ? 20.526 0.467 -16.594 1.00 91.44 126 THR A N 1
ATOM 980 C CA . THR A 1 126 ? 19.939 0.933 -17.859 1.00 91.44 126 THR A CA 1
ATOM 981 C C . THR A 1 126 ? 20.861 1.943 -18.543 1.00 91.44 126 THR A C 1
ATOM 983 O O . THR A 1 126 ? 21.152 1.793 -19.728 1.00 91.44 126 THR A O 1
ATOM 986 N N . VAL A 1 127 ? 21.386 2.924 -17.806 1.00 93.31 127 VAL A N 1
ATOM 987 C CA . VAL A 1 127 ? 22.317 3.935 -18.333 1.00 93.31 127 VAL A CA 1
ATOM 988 C C . VAL A 1 127 ? 23.613 3.296 -18.839 1.00 93.31 127 VAL A C 1
ATOM 990 O O . VAL A 1 127 ? 24.000 3.526 -19.986 1.00 93.31 127 VAL A O 1
ATOM 993 N N . PHE A 1 128 ? 24.250 2.436 -18.042 1.00 92.00 128 PHE A N 1
ATOM 994 C CA . PHE A 1 128 ? 25.494 1.773 -18.443 1.00 92.00 128 PHE A CA 1
ATOM 995 C C . PHE A 1 128 ? 25.292 0.800 -19.609 1.00 92.00 128 PHE A C 1
ATOM 997 O O . PHE A 1 128 ? 26.122 0.753 -20.513 1.00 92.00 128 PHE A O 1
ATOM 1004 N N . SER A 1 129 ? 24.164 0.081 -19.657 1.00 89.38 129 SER A N 1
ATOM 1005 C CA . SER A 1 129 ? 23.826 -0.801 -20.786 1.00 89.38 129 SER A CA 1
ATOM 1006 C C . SER A 1 129 ? 23.643 -0.043 -22.107 1.00 89.38 129 SER A C 1
ATOM 1008 O O . SER A 1 129 ? 23.838 -0.613 -23.176 1.00 89.38 129 SER A O 1
ATOM 1010 N N . ARG A 1 130 ? 23.320 1.257 -22.039 1.00 90.00 130 ARG A N 1
ATOM 1011 C CA . ARG A 1 130 ? 23.235 2.165 -23.194 1.00 90.00 130 ARG A CA 1
ATOM 1012 C C . ARG A 1 130 ? 24.590 2.787 -23.571 1.00 90.00 130 ARG A C 1
ATOM 1014 O O . ARG A 1 130 ? 24.644 3.596 -24.491 1.00 90.00 130 ARG A O 1
ATOM 1021 N N . GLY A 1 131 ? 25.677 2.420 -22.886 1.00 92.25 131 GLY A N 1
ATOM 1022 C CA . GLY A 1 131 ? 27.043 2.846 -23.207 1.00 92.25 131 GLY A CA 1
ATOM 1023 C C . GLY A 1 131 ? 27.426 4.242 -22.708 1.00 92.25 131 GLY A C 1
ATOM 1024 O O . GLY A 1 131 ? 28.459 4.772 -23.116 1.00 92.25 131 GLY A O 1
ATOM 1025 N N . PHE A 1 132 ? 26.625 4.860 -21.836 1.00 93.81 132 PHE A N 1
ATOM 1026 C CA . PHE A 1 132 ? 26.997 6.132 -21.216 1.00 93.81 132 PHE A CA 1
ATOM 1027 C C . PHE A 1 132 ? 28.079 5.916 -20.147 1.00 93.81 132 PHE A C 1
ATOM 1029 O O . PHE A 1 132 ? 27.984 4.988 -19.345 1.00 93.81 132 PHE A O 1
ATOM 1036 N N . LEU A 1 133 ? 29.092 6.790 -20.117 1.00 94.56 133 LEU A N 1
ATOM 1037 C CA . LEU A 1 133 ? 30.227 6.743 -19.184 1.00 94.56 133 LEU A CA 1
ATOM 1038 C C . LEU A 1 133 ? 30.566 8.147 -18.650 1.00 94.56 133 LEU A C 1
ATOM 1040 O O . LEU A 1 133 ? 30.278 9.151 -19.308 1.00 94.56 133 LEU A O 1
ATOM 1044 N N . GLY A 1 134 ? 31.217 8.207 -17.482 1.00 94.62 134 GLY A N 1
ATOM 1045 C CA . GLY A 1 134 ? 31.665 9.455 -16.844 1.00 94.62 134 GLY A CA 1
ATOM 1046 C C . GLY A 1 134 ? 30.512 10.425 -16.560 1.00 94.62 134 GLY A C 1
ATOM 1047 O O . GLY A 1 134 ? 29.401 9.986 -16.276 1.00 94.62 134 GLY A O 1
ATOM 1048 N N . GLN A 1 135 ? 30.749 11.732 -16.723 1.00 95.44 135 GLN A N 1
ATOM 1049 C CA . GLN A 1 135 ? 29.740 12.778 -16.480 1.00 95.44 135 GLN A CA 1
ATOM 1050 C C . GLN A 1 135 ? 28.427 12.532 -17.237 1.00 95.44 135 GLN A C 1
ATOM 1052 O O . GLN A 1 135 ? 27.346 12.698 -16.689 1.00 95.44 135 GLN A O 1
ATOM 1057 N N . LYS A 1 136 ? 28.502 12.042 -18.482 1.00 95.50 136 LYS A N 1
ATOM 1058 C CA . LYS A 1 136 ? 27.300 11.733 -19.273 1.00 95.50 136 LYS A CA 1
ATOM 1059 C C . LYS A 1 136 ? 26.449 10.631 -18.642 1.00 95.50 136 LYS A C 1
ATOM 1061 O O . LYS A 1 136 ? 25.239 10.629 -18.834 1.00 95.50 136 LYS A O 1
ATOM 1066 N N . ALA A 1 137 ? 27.064 9.670 -17.950 1.00 96.12 137 ALA A N 1
ATOM 1067 C CA . ALA A 1 137 ? 26.316 8.655 -17.217 1.00 96.12 137 ALA A CA 1
ATOM 1068 C C . ALA A 1 137 ? 25.632 9.265 -15.992 1.00 96.12 137 ALA A C 1
ATOM 1070 O O . ALA A 1 137 ? 24.459 8.990 -15.766 1.00 96.12 137 ALA A O 1
ATOM 1071 N N . GLU A 1 138 ? 26.331 10.121 -15.246 1.00 96.75 138 GLU A N 1
ATOM 1072 C CA . GLU A 1 138 ? 25.773 10.822 -14.084 1.00 96.75 138 GLU A CA 1
ATOM 1073 C C . GLU A 1 138 ? 24.561 11.675 -14.475 1.00 96.75 138 GLU A C 1
ATOM 1075 O O . GLU A 1 138 ? 23.489 11.520 -13.891 1.00 96.75 138 GLU A O 1
ATOM 1080 N N . ASP A 1 139 ? 24.687 12.475 -15.536 1.00 97.62 139 ASP A N 1
ATOM 1081 C CA . ASP A 1 139 ? 23.604 13.321 -16.044 1.00 97.62 139 ASP A CA 1
ATO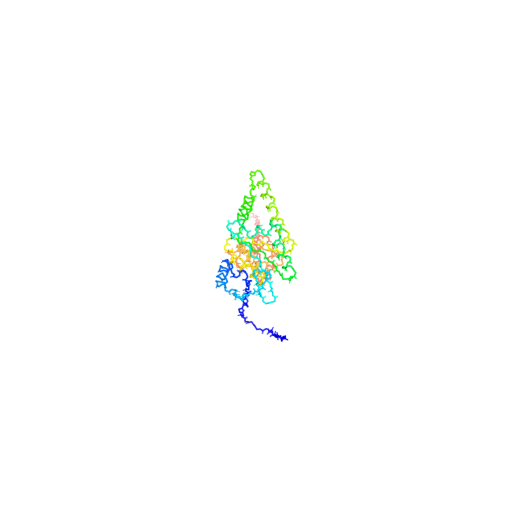M 1082 C C . ASP A 1 139 ? 22.376 12.481 -16.446 1.00 97.62 139 ASP A C 1
ATOM 1084 O O . ASP A 1 139 ? 21.238 12.825 -16.122 1.00 97.62 139 ASP A O 1
ATOM 1088 N N . ARG A 1 140 ? 22.594 11.332 -17.107 1.00 96.62 140 ARG A N 1
ATOM 1089 C CA . ARG A 1 140 ? 21.509 10.415 -17.501 1.00 96.62 140 ARG A CA 1
ATOM 1090 C C . ARG A 1 140 ? 20.877 9.692 -16.319 1.00 96.62 140 ARG A C 1
ATOM 1092 O O . ARG A 1 140 ? 19.676 9.440 -16.348 1.00 96.62 140 ARG A O 1
ATOM 1099 N N . ILE A 1 141 ? 21.649 9.359 -15.287 1.00 97.25 141 ILE A N 1
ATOM 1100 C CA . ILE A 1 141 ? 21.111 8.779 -14.051 1.00 97.25 141 ILE A CA 1
ATOM 1101 C C . ILE A 1 141 ? 20.189 9.790 -13.365 1.00 97.25 141 ILE A C 1
ATOM 1103 O O . ILE A 1 141 ? 19.088 9.410 -12.963 1.00 97.25 141 ILE A O 1
ATOM 1107 N N . ILE A 1 142 ? 20.592 11.061 -13.276 1.00 97.75 142 ILE A N 1
ATOM 1108 C CA . ILE A 1 142 ? 19.762 12.135 -12.707 1.00 97.75 142 ILE A CA 1
ATOM 1109 C C . ILE A 1 142 ? 18.470 12.290 -13.516 1.00 97.75 142 ILE A C 1
ATOM 1111 O O . ILE A 1 142 ? 17.380 12.260 -12.948 1.00 97.75 142 ILE A O 1
ATOM 1115 N N . GLU A 1 143 ? 18.571 12.381 -14.844 1.00 97.06 143 GLU A N 1
ATOM 1116 C CA . GLU A 1 143 ? 17.408 12.506 -15.731 1.00 97.06 143 GLU A CA 1
ATOM 1117 C C . GLU A 1 143 ? 16.421 11.346 -15.556 1.00 97.06 143 GLU A C 1
ATOM 1119 O O . GLU A 1 143 ? 15.229 11.565 -15.354 1.00 97.06 143 GLU A O 1
ATOM 1124 N N . TYR A 1 144 ? 16.903 10.103 -15.593 1.00 96.31 144 TYR A N 1
ATOM 1125 C CA . TYR A 1 144 ? 16.054 8.919 -15.457 1.00 96.31 144 TYR A CA 1
ATOM 1126 C C . TYR A 1 144 ? 15.455 8.776 -14.059 1.00 96.31 144 TYR A C 1
ATOM 1128 O O . TYR A 1 144 ? 14.331 8.292 -13.928 1.00 96.31 144 TYR A O 1
ATOM 1136 N N . THR A 1 145 ? 16.161 9.238 -13.028 1.00 97.12 145 THR A N 1
ATOM 1137 C CA . THR A 1 145 ? 15.618 9.326 -11.667 1.00 97.12 145 THR A CA 1
ATOM 1138 C C . THR A 1 145 ? 14.450 10.307 -11.629 1.00 97.12 145 THR A C 1
ATOM 1140 O O . THR A 1 145 ? 13.350 9.916 -11.241 1.00 97.12 145 THR A O 1
ATOM 1143 N N . HIS A 1 146 ? 14.631 11.521 -12.162 1.00 97.50 146 HIS A N 1
ATOM 1144 C CA . HIS A 1 146 ? 13.552 12.506 -12.266 1.00 97.50 146 HIS A CA 1
ATOM 1145 C C . HIS A 1 146 ? 12.370 12.007 -13.107 1.00 97.50 146 HIS A C 1
ATOM 1147 O O . HIS A 1 146 ? 11.224 12.301 -12.776 1.00 97.50 146 HIS A O 1
ATOM 1153 N N . MET A 1 147 ? 12.605 11.243 -14.179 1.00 96.12 147 MET A N 1
ATOM 1154 C CA . MET A 1 147 ? 11.520 10.653 -14.972 1.00 96.12 147 MET A CA 1
ATOM 1155 C C . MET A 1 147 ? 10.672 9.676 -14.150 1.00 96.12 147 MET A C 1
ATOM 1157 O O . MET A 1 147 ? 9.446 9.737 -14.219 1.00 96.12 147 MET A O 1
ATOM 1161 N N . VAL A 1 148 ? 11.302 8.790 -13.371 1.00 96.31 148 VAL A N 1
ATOM 1162 C CA . VAL A 1 148 ? 10.583 7.835 -12.510 1.00 96.31 148 VAL A CA 1
ATOM 1163 C C . VAL A 1 148 ? 9.821 8.567 -11.406 1.00 96.31 148 VAL A C 1
ATOM 1165 O O . VAL A 1 148 ? 8.642 8.294 -11.200 1.00 96.31 148 VAL A O 1
ATOM 1168 N N . GLU A 1 149 ? 10.452 9.531 -10.737 1.00 96.62 149 GLU A N 1
ATOM 1169 C CA . GLU A 1 149 ? 9.810 10.330 -9.685 1.00 96.62 149 GLU A CA 1
ATOM 1170 C C . GLU A 1 149 ? 8.639 11.159 -10.227 1.00 96.62 149 GLU A C 1
ATOM 1172 O O . GLU A 1 149 ? 7.559 11.179 -9.639 1.00 96.62 149 GLU A O 1
ATOM 1177 N N . SER A 1 150 ? 8.811 11.793 -11.391 1.00 96.69 150 SER A N 1
ATOM 1178 C CA . SER A 1 150 ? 7.746 12.549 -12.053 1.00 96.69 150 SER A CA 1
ATOM 1179 C C . SER A 1 150 ? 6.595 11.640 -12.482 1.00 96.69 150 SER A C 1
ATOM 1181 O O . SER A 1 150 ? 5.429 12.013 -12.344 1.00 96.69 150 SER A O 1
ATOM 1183 N N . PHE A 1 151 ? 6.890 10.431 -12.965 1.00 96.25 151 PHE A N 1
ATOM 1184 C CA . PHE A 1 151 ? 5.865 9.443 -13.288 1.00 96.25 151 PHE A CA 1
ATOM 1185 C C . PHE A 1 151 ? 5.048 9.044 -12.049 1.00 96.25 151 PHE A C 1
ATOM 1187 O O . PHE A 1 151 ? 3.817 9.058 -12.099 1.00 96.25 151 PHE A O 1
ATOM 1194 N N . GLU A 1 152 ? 5.708 8.737 -10.929 1.00 96.50 152 GLU A N 1
ATOM 1195 C CA . GLU A 1 152 ? 5.035 8.374 -9.675 1.00 96.50 152 GLU A CA 1
ATOM 1196 C C . GLU A 1 152 ? 4.195 9.531 -9.119 1.00 96.50 152 GLU A C 1
ATOM 1198 O O . GLU A 1 152 ? 3.025 9.329 -8.794 1.00 96.50 152 GLU A O 1
ATOM 1203 N N . ALA A 1 153 ? 4.730 10.755 -9.111 1.00 96.94 153 ALA A N 1
ATOM 1204 C CA . ALA A 1 153 ? 3.994 11.946 -8.683 1.00 96.94 153 ALA A CA 1
ATOM 1205 C C . ALA A 1 153 ? 2.746 12.203 -9.551 1.00 96.94 153 ALA A C 1
ATOM 1207 O O . ALA A 1 153 ? 1.676 12.542 -9.042 1.00 96.94 153 ALA A O 1
ATOM 1208 N N . ASN A 1 154 ? 2.847 11.991 -10.867 1.00 96.25 154 ASN A N 1
ATOM 1209 C CA . ASN A 1 154 ? 1.697 12.092 -11.766 1.00 96.25 154 ASN A CA 1
ATOM 1210 C C . ASN A 1 154 ? 0.661 10.986 -11.514 1.00 96.25 154 ASN A C 1
ATOM 1212 O O . ASN A 1 154 ? -0.541 11.248 -11.601 1.00 96.25 154 ASN A O 1
ATOM 1216 N N . CYS A 1 155 ? 1.099 9.767 -11.180 1.00 95.38 155 CYS A N 1
ATOM 1217 C CA . CYS A 1 155 ? 0.194 8.692 -10.771 1.00 95.38 155 CYS A CA 1
ATOM 1218 C C . CYS A 1 155 ? -0.582 9.084 -9.509 1.00 95.38 155 CYS A C 1
ATOM 1220 O O . CYS A 1 155 ? -1.809 8.967 -9.499 1.00 95.38 155 CYS A O 1
ATOM 1222 N N . GLU A 1 156 ? 0.092 9.633 -8.496 1.00 93.94 156 GLU A N 1
ATOM 1223 C CA . GLU A 1 156 ? -0.560 10.131 -7.279 1.00 93.94 156 GLU A CA 1
ATOM 1224 C C . GLU A 1 156 ? -1.581 11.233 -7.585 1.00 93.94 156 GLU A C 1
ATOM 1226 O O . GLU A 1 156 ? -2.720 11.160 -7.117 1.00 93.94 156 GLU A O 1
ATOM 1231 N N . GLY A 1 157 ? -1.228 12.194 -8.447 1.00 94.19 157 GLY A N 1
ATOM 1232 C CA . GLY A 1 157 ? -2.154 13.226 -8.931 1.00 94.19 157 GLY A CA 1
ATOM 1233 C C . GLY A 1 157 ? -3.374 12.664 -9.676 1.00 94.19 157 GLY A C 1
ATOM 1234 O O . GLY A 1 157 ? -4.438 13.279 -9.680 1.00 94.19 157 GLY A O 1
ATOM 1235 N N . CYS A 1 158 ? -3.253 11.467 -10.257 1.00 91.12 158 CYS A N 1
ATOM 1236 C CA . CYS A 1 158 ? -4.344 10.728 -10.898 1.00 91.12 158 CYS A CA 1
ATOM 1237 C C . CYS A 1 158 ? -5.060 9.740 -9.957 1.00 91.12 158 CYS A C 1
ATOM 1239 O O . CYS A 1 158 ? -5.866 8.941 -10.432 1.00 91.12 158 CYS A O 1
ATOM 1241 N N . ASN A 1 159 ? -4.782 9.776 -8.648 1.00 92.31 159 ASN A N 1
ATOM 1242 C CA . ASN A 1 159 ? -5.288 8.831 -7.646 1.00 92.31 159 ASN A CA 1
ATOM 1243 C C . ASN A 1 159 ? -4.922 7.358 -7.939 1.00 92.31 159 ASN A C 1
ATOM 1245 O O . ASN A 1 159 ? -5.660 6.433 -7.597 1.00 92.31 159 ASN A O 1
ATOM 1249 N N . ILE A 1 160 ? -3.763 7.135 -8.560 1.00 94.75 160 ILE A N 1
ATOM 1250 C CA . ILE A 1 160 ? -3.174 5.816 -8.795 1.00 94.75 160 ILE A CA 1
ATOM 1251 C C . ILE A 1 160 ? -1.997 5.670 -7.846 1.00 94.75 160 ILE A C 1
ATOM 1253 O O . ILE A 1 160 ? -1.009 6.396 -7.924 1.00 94.75 160 ILE A O 1
ATOM 1257 N N . ARG A 1 161 ? -2.101 4.719 -6.922 1.00 94.75 161 ARG A N 1
ATOM 1258 C CA . ARG A 1 161 ? -1.048 4.499 -5.929 1.00 94.75 161 ARG A CA 1
ATOM 1259 C C . ARG A 1 161 ? 0.069 3.668 -6.544 1.00 94.75 161 ARG A C 1
ATOM 1261 O O . ARG A 1 161 ? -0.207 2.660 -7.191 1.00 94.75 161 ARG A O 1
ATOM 1268 N N . VAL A 1 162 ? 1.312 4.047 -6.262 1.00 96.88 162 VAL A N 1
ATOM 1269 C CA . VAL A 1 162 ? 2.496 3.245 -6.583 1.00 96.88 162 VAL A CA 1
ATOM 1270 C C . VAL A 1 162 ? 3.100 2.726 -5.285 1.00 96.88 162 VAL A C 1
ATOM 1272 O O . VAL A 1 162 ? 3.442 3.492 -4.387 1.00 96.88 162 VAL A O 1
ATOM 1275 N N . TRP A 1 163 ? 3.200 1.408 -5.141 1.00 97.06 163 TRP A N 1
ATOM 1276 C CA . TRP A 1 163 ? 3.750 0.777 -3.946 1.00 97.06 163 TRP A CA 1
ATOM 1277 C C . TRP A 1 163 ? 5.044 0.050 -4.256 1.00 97.06 163 TRP A C 1
ATOM 1279 O O . TRP A 1 163 ? 5.034 -1.016 -4.863 1.00 97.06 163 TRP A O 1
ATOM 1289 N N . ARG A 1 164 ? 6.149 0.576 -3.734 1.00 95.75 164 ARG A N 1
ATOM 1290 C CA . ARG A 1 164 ? 7.433 -0.124 -3.692 1.00 95.75 164 ARG A CA 1
ATOM 1291 C C . ARG A 1 164 ? 7.458 -1.077 -2.494 1.00 95.75 164 ARG A C 1
ATOM 1293 O O . ARG A 1 164 ? 7.470 -0.654 -1.335 1.00 95.75 164 ARG A O 1
ATOM 1300 N N . LEU A 1 165 ? 7.376 -2.377 -2.764 1.00 95.50 165 LEU A N 1
ATOM 1301 C CA . LEU A 1 165 ? 7.319 -3.443 -1.768 1.00 95.50 165 LEU A CA 1
ATOM 1302 C C . LEU A 1 165 ? 8.542 -4.358 -1.913 1.00 95.50 165 LEU A C 1
ATOM 1304 O O . LEU A 1 165 ? 8.552 -5.278 -2.724 1.00 95.50 165 LEU A O 1
ATOM 1308 N N . LYS A 1 166 ? 9.572 -4.125 -1.094 1.00 92.44 166 LYS A N 1
ATOM 1309 C CA . LYS A 1 166 ? 10.776 -4.972 -1.042 1.00 92.44 166 LYS A CA 1
ATOM 1310 C C . LYS A 1 166 ? 10.609 -6.166 -0.104 1.00 92.44 166 LYS A C 1
ATOM 1312 O O . LYS A 1 166 ? 10.718 -7.319 -0.508 1.00 92.44 166 LYS A O 1
ATOM 1317 N N . GLU A 1 167 ? 10.345 -5.880 1.164 1.00 91.50 167 GLU A N 1
ATOM 1318 C CA . GLU A 1 167 ? 10.232 -6.895 2.209 1.00 91.50 167 GLU A CA 1
ATOM 1319 C C . GLU A 1 167 ? 8.820 -7.468 2.252 1.00 91.50 167 GLU A C 1
ATOM 1321 O O . GLU A 1 167 ? 7.851 -6.707 2.308 1.00 91.50 167 GLU A O 1
ATOM 1326 N N . ASN A 1 168 ? 8.714 -8.802 2.232 1.00 93.12 168 ASN A N 1
ATOM 1327 C CA . ASN A 1 168 ? 7.449 -9.544 2.203 1.00 93.12 168 ASN A CA 1
ATOM 1328 C C . ASN A 1 168 ? 6.404 -8.911 1.253 1.00 93.12 168 ASN A C 1
ATOM 1330 O O . ASN A 1 168 ? 5.338 -8.468 1.700 1.00 93.12 168 ASN A O 1
ATOM 1334 N N . PRO A 1 169 ? 6.706 -8.817 -0.056 1.00 94.88 169 PRO A N 1
ATOM 1335 C CA . PRO A 1 169 ? 5.909 -8.010 -0.969 1.00 94.88 169 PRO A CA 1
ATOM 1336 C C . PRO A 1 169 ? 4.461 -8.480 -1.054 1.00 94.88 169 PRO A C 1
ATOM 1338 O O . PRO A 1 169 ? 3.542 -7.675 -0.930 1.00 94.88 169 PRO A O 1
ATOM 1341 N N . TYR A 1 170 ? 4.253 -9.789 -1.193 1.00 96.44 170 TYR A N 1
ATOM 1342 C CA . TYR A 1 170 ? 2.918 -10.354 -1.341 1.00 96.44 170 TYR A CA 1
ATOM 1343 C C . TYR A 1 170 ? 2.104 -10.267 -0.051 1.00 96.44 170 TYR A C 1
ATOM 1345 O O . TYR A 1 170 ? 0.957 -9.843 -0.110 1.00 96.44 170 TYR A O 1
ATOM 1353 N N . GLY A 1 171 ? 2.684 -10.554 1.121 1.00 96.62 171 GLY A N 1
ATOM 1354 C CA . GLY A 1 171 ? 1.959 -10.401 2.387 1.00 96.62 171 GLY A CA 1
ATOM 1355 C C . GLY A 1 171 ? 1.534 -8.951 2.646 1.00 96.62 171 GLY A C 1
ATOM 1356 O O . GLY A 1 171 ? 0.400 -8.689 3.041 1.00 96.62 171 GLY A O 1
ATOM 1357 N N . ARG A 1 172 ? 2.410 -7.980 2.350 1.00 96.94 172 ARG A N 1
ATOM 1358 C CA . ARG A 1 172 ? 2.075 -6.549 2.464 1.00 96.94 172 ARG A CA 1
ATOM 1359 C C . ARG A 1 172 ? 1.038 -6.113 1.433 1.00 96.94 172 ARG A C 1
ATOM 1361 O O . ARG A 1 172 ? 0.166 -5.317 1.773 1.00 96.94 172 ARG A O 1
ATOM 1368 N N . MET A 1 173 ? 1.123 -6.617 0.203 1.00 97.44 173 MET A N 1
ATOM 1369 C CA . MET A 1 173 ? 0.122 -6.377 -0.835 1.00 97.44 173 MET A CA 1
ATOM 1370 C C . MET A 1 173 ? -1.252 -6.873 -0.384 1.00 97.44 173 MET A C 1
ATOM 1372 O O . MET A 1 173 ? -2.182 -6.074 -0.349 1.00 97.44 173 MET A O 1
ATOM 1376 N N . LEU A 1 174 ? -1.366 -8.142 0.019 1.00 97.75 174 LEU A N 1
ATOM 1377 C CA . LEU A 1 174 ? -2.626 -8.744 0.464 1.00 97.75 174 LEU A CA 1
ATOM 1378 C C . LEU A 1 174 ? -3.224 -7.989 1.653 1.00 97.75 174 LEU A C 1
ATOM 1380 O O . LEU A 1 174 ? -4.393 -7.611 1.617 1.00 97.75 174 LEU A O 1
ATOM 1384 N N . LEU A 1 175 ? -2.412 -7.651 2.660 1.00 95.81 175 LEU A N 1
ATOM 1385 C CA . LEU A 1 175 ? -2.875 -6.850 3.793 1.00 95.81 175 LEU A CA 1
ATOM 1386 C C . LEU A 1 175 ? -3.444 -5.495 3.347 1.00 95.81 175 LEU A C 1
ATOM 1388 O O . LEU A 1 175 ? -4.510 -5.094 3.809 1.00 95.81 175 LEU A O 1
ATOM 1392 N N . ARG A 1 176 ? -2.754 -4.779 2.452 1.00 96.94 176 ARG A N 1
ATOM 1393 C CA . ARG A 1 176 ? -3.211 -3.466 1.972 1.00 96.94 176 ARG A CA 1
ATOM 1394 C C . ARG A 1 176 ? -4.465 -3.573 1.111 1.00 96.94 176 ARG A C 1
ATOM 1396 O O . ARG A 1 176 ? -5.392 -2.804 1.333 1.00 96.94 176 ARG A O 1
ATOM 1403 N N . VAL A 1 177 ? -4.508 -4.525 0.178 1.00 97.06 177 VAL A N 1
ATOM 1404 C CA . VAL A 1 177 ? -5.687 -4.823 -0.653 1.00 97.06 177 VAL A CA 1
ATOM 1405 C C . VAL A 1 177 ? -6.896 -5.082 0.236 1.00 97.06 177 VAL A C 1
ATOM 1407 O O . VAL A 1 177 ? -7.935 -4.449 0.065 1.00 97.06 177 VAL A O 1
ATOM 1410 N N . ARG A 1 178 ? -6.731 -5.931 1.254 1.00 95.56 178 ARG A N 1
ATOM 1411 C CA . ARG A 1 178 ? -7.779 -6.224 2.226 1.00 95.56 178 ARG A CA 1
ATOM 1412 C C . ARG A 1 178 ? -8.277 -4.963 2.924 1.00 95.56 178 ARG A C 1
ATOM 1414 O O . ARG A 1 178 ? -9.476 -4.754 2.997 1.00 95.56 178 ARG A O 1
ATOM 1421 N N . LYS A 1 179 ? -7.381 -4.103 3.417 1.00 94.69 179 LYS A N 1
ATOM 1422 C CA . LYS A 1 179 ? -7.780 -2.854 4.094 1.00 94.69 179 LYS A CA 1
ATOM 1423 C C . LYS A 1 179 ? -8.410 -1.823 3.160 1.00 94.69 179 LYS A C 1
ATOM 1425 O O . LYS A 1 179 ? -9.164 -0.984 3.637 1.00 94.69 179 LYS A O 1
ATOM 1430 N N . ILE A 1 180 ? -8.122 -1.876 1.862 1.00 94.69 180 ILE A N 1
ATOM 1431 C CA . ILE A 1 180 ? -8.802 -1.041 0.867 1.00 94.69 180 ILE A CA 1
ATOM 1432 C C . ILE A 1 180 ? -10.227 -1.539 0.632 1.00 94.69 180 ILE A C 1
ATOM 1434 O O . ILE A 1 180 ? -11.139 -0.723 0.651 1.00 94.69 180 ILE A O 1
ATOM 1438 N N . LEU A 1 181 ? -10.407 -2.848 0.439 1.00 95.00 181 LEU A N 1
ATOM 1439 C CA . LEU A 1 181 ? -11.705 -3.428 0.088 1.00 95.00 181 LEU A CA 1
ATOM 1440 C C . LEU A 1 181 ? -12.627 -3.567 1.311 1.00 95.00 181 LEU A C 1
ATOM 1442 O O . LEU A 1 181 ? -13.752 -3.087 1.302 1.00 95.00 181 LEU A O 1
ATOM 1446 N N . GLU A 1 182 ? -12.145 -4.163 2.404 1.00 93.06 182 GLU A N 1
ATOM 1447 C CA . GLU A 1 182 ? -12.933 -4.369 3.634 1.00 93.06 182 GLU A CA 1
ATOM 1448 C C . GLU A 1 182 ? -13.053 -3.107 4.501 1.00 93.06 182 GLU A C 1
ATOM 1450 O O . GLU A 1 182 ? -13.870 -3.055 5.421 1.00 93.06 182 GLU A O 1
ATOM 1455 N N . GLY A 1 183 ? -12.219 -2.101 4.235 1.00 90.19 183 GLY A N 1
ATOM 1456 C CA . GLY A 1 183 ? -12.038 -0.941 5.094 1.00 90.19 183 GLY A CA 1
ATOM 1457 C C . GLY A 1 183 ? -10.949 -1.139 6.156 1.00 90.19 183 GLY A C 1
ATOM 1458 O O . GLY A 1 183 ? -10.685 -2.232 6.672 1.00 90.19 183 GLY A O 1
ATOM 1459 N N . GLY A 1 184 ? -10.270 -0.040 6.480 1.00 88.75 184 GLY A N 1
ATOM 1460 C CA . GLY A 1 184 ? -9.307 0.030 7.572 1.00 88.75 184 GLY A CA 1
ATOM 1461 C C . GLY A 1 184 ? -9.962 0.513 8.860 1.00 88.75 184 GLY A C 1
ATOM 1462 O O . GLY A 1 184 ? -10.635 1.538 8.855 1.00 88.75 184 GLY A O 1
ATOM 1463 N N . ASP A 1 185 ? -9.713 -0.187 9.966 1.00 85.88 185 ASP A N 1
ATOM 1464 C CA . ASP A 1 185 ? -10.042 0.290 11.308 1.00 85.88 185 ASP A CA 1
ATOM 1465 C C . ASP A 1 185 ? -8.751 0.716 12.014 1.00 85.88 185 ASP A C 1
ATOM 1467 O O . ASP A 1 185 ? -7.841 -0.094 12.205 1.00 85.88 185 ASP A O 1
ATOM 1471 N N . LEU A 1 186 ? -8.662 2.001 12.361 1.00 88.44 186 LEU A N 1
ATOM 1472 C CA . LEU A 1 186 ? -7.534 2.569 13.101 1.00 88.44 186 LEU A CA 1
ATOM 1473 C C . LEU A 1 186 ? -7.757 2.554 14.619 1.00 88.44 186 LEU A C 1
ATOM 1475 O O . LEU A 1 186 ? -6.839 2.886 15.369 1.00 88.44 186 LEU A O 1
ATOM 1479 N N . SER A 1 187 ? -8.943 2.156 15.091 1.00 84.12 187 SER A N 1
ATOM 1480 C CA . SER A 1 187 ? -9.286 2.142 16.515 1.00 84.12 187 SER A CA 1
ATOM 1481 C C . SER A 1 187 ? -8.367 1.231 17.333 1.00 84.12 187 SER A C 1
ATOM 1483 O O . SER A 1 187 ? -8.074 1.533 18.490 1.00 84.12 187 SER A O 1
ATOM 1485 N N . CYS A 1 188 ? -7.824 0.178 16.715 1.00 81.50 188 CYS A N 1
ATOM 1486 C CA . CYS A 1 188 ? -6.864 -0.726 17.345 1.00 81.50 188 CYS A CA 1
ATOM 1487 C C . CYS A 1 188 ? -5.512 -0.071 17.673 1.00 81.50 188 CYS A C 1
ATOM 1489 O O . CYS A 1 188 ? -4.773 -0.601 18.495 1.00 81.50 188 CYS A O 1
ATOM 1491 N N . PHE A 1 189 ? -5.186 1.070 17.056 1.00 86.38 189 PHE A N 1
ATOM 1492 C CA . PHE A 1 189 ? -3.984 1.860 17.352 1.00 86.38 189 PHE A CA 1
ATOM 1493 C C . PHE A 1 189 ? -4.263 3.027 18.297 1.00 86.38 189 PHE A C 1
ATOM 1495 O O . PHE A 1 189 ? -3.378 3.851 18.535 1.00 86.38 189 PHE A O 1
ATOM 1502 N N . ARG A 1 190 ? -5.489 3.132 18.824 1.00 83.81 190 ARG A N 1
ATOM 1503 C CA . ARG A 1 190 ? -5.815 4.151 19.815 1.00 83.81 190 ARG A CA 1
ATOM 1504 C C . ARG A 1 190 ? -4.851 3.993 20.995 1.00 83.81 190 ARG A C 1
ATOM 1506 O O . ARG A 1 190 ? -4.773 2.892 21.545 1.00 83.81 190 ARG A O 1
ATOM 1513 N N . PRO A 1 191 ? -4.144 5.062 21.405 1.00 81.88 191 PRO A N 1
ATOM 1514 C CA . PRO A 1 191 ? -3.276 4.980 22.564 1.00 81.88 191 PRO A CA 1
ATOM 1515 C C . PRO A 1 191 ? -4.099 4.536 23.769 1.00 81.88 191 PRO A C 1
ATOM 1517 O O . PRO A 1 191 ? -5.237 4.985 23.971 1.00 81.88 191 PRO A O 1
ATOM 1520 N N . SER A 1 192 ? -3.525 3.646 24.572 1.00 79.56 192 SER A N 1
ATOM 1521 C CA . SER A 1 192 ? -4.060 3.409 25.903 1.00 79.56 192 SER A CA 1
ATOM 1522 C C . SER A 1 192 ? -4.058 4.746 26.647 1.00 79.56 192 SER A C 1
ATOM 1524 O O . SER A 1 192 ? -3.055 5.459 26.585 1.00 79.56 192 SER A O 1
ATOM 1526 N N . PRO A 1 193 ? -5.163 5.122 27.309 1.00 80.00 193 PRO A N 1
ATOM 1527 C CA . PRO A 1 193 ? -5.141 6.287 28.181 1.00 80.00 193 PRO A CA 1
ATOM 1528 C C . PRO A 1 193 ? -4.093 6.085 29.271 1.00 80.00 193 PRO A C 1
ATOM 1530 O O . PRO A 1 193 ? -3.786 4.941 29.623 1.00 80.00 193 PRO A O 1
ATOM 1533 N N . ALA A 1 194 ? -3.560 7.189 29.783 1.00 78.38 194 ALA A N 1
ATOM 1534 C CA . ALA A 1 194 ? -2.569 7.147 30.845 1.00 78.38 194 ALA A CA 1
ATOM 1535 C C . ALA A 1 194 ? -3.134 6.431 32.082 1.00 78.38 194 ALA A C 1
ATOM 1537 O O . ALA A 1 194 ? -4.356 6.359 32.285 1.00 78.38 194 ALA A O 1
ATOM 1538 N N . ASP A 1 195 ? -2.243 5.896 32.917 1.00 77.50 195 ASP A N 1
ATOM 1539 C CA . ASP A 1 195 ? -2.641 5.232 34.155 1.00 77.50 195 ASP A CA 1
ATOM 1540 C C . ASP A 1 195 ? -3.577 6.142 34.961 1.00 77.50 195 AS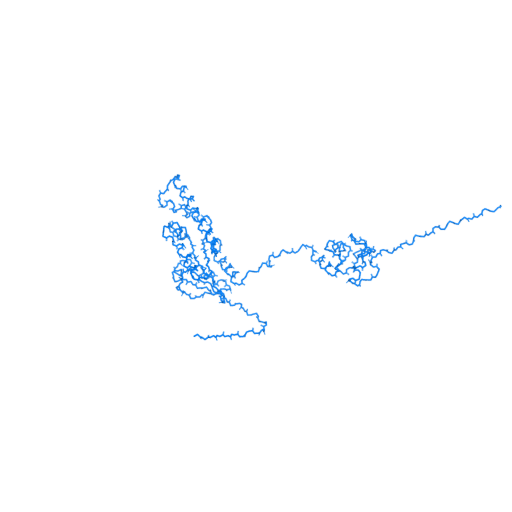P A C 1
ATOM 1542 O O . ASP A 1 195 ? -3.317 7.325 35.158 1.00 77.50 195 ASP A O 1
ATOM 1546 N N . SER A 1 196 ? -4.702 5.586 35.414 1.00 80.75 196 SER A N 1
ATOM 1547 C CA . SER A 1 196 ? -5.751 6.292 36.171 1.00 80.75 196 SER A CA 1
ATOM 1548 C C . SER A 1 196 ? -6.544 7.380 35.424 1.00 80.75 196 SER A C 1
ATOM 1550 O O . SER A 1 196 ? -7.580 7.809 35.929 1.00 80.75 196 SER A O 1
ATOM 1552 N N . GLU A 1 197 ? -6.193 7.750 34.188 1.00 83.31 197 GLU A N 1
ATOM 1553 C CA . GLU A 1 197 ? -6.925 8.769 33.412 1.00 83.31 197 GLU A CA 1
ATOM 1554 C C . GLU A 1 197 ? -8.393 8.370 33.189 1.00 83.31 197 GLU A C 1
ATOM 1556 O O . GLU A 1 197 ? -9.306 9.178 33.373 1.00 83.31 197 GLU A O 1
ATOM 1561 N N . ARG A 1 198 ? -8.653 7.089 32.880 1.00 83.81 198 ARG A N 1
ATOM 1562 C CA . ARG A 1 198 ? -10.030 6.566 32.744 1.00 83.81 198 ARG A CA 1
ATOM 1563 C C . ARG A 1 198 ? -10.845 6.752 34.014 1.00 83.81 198 ARG A C 1
ATOM 1565 O O . ARG A 1 198 ? -12.043 7.009 33.945 1.00 83.81 198 ARG A O 1
ATOM 1572 N N . ILE A 1 199 ? -10.196 6.589 35.159 1.00 85.94 199 ILE A N 1
ATOM 1573 C CA . ILE A 1 199 ? -10.830 6.688 36.464 1.00 85.94 199 ILE A CA 1
ATOM 1574 C C . ILE A 1 199 ? -11.163 8.160 36.763 1.00 85.94 199 ILE A C 1
ATOM 1576 O O . ILE A 1 199 ? -12.277 8.457 37.193 1.00 85.94 199 ILE A O 1
ATOM 1580 N N . PHE A 1 200 ? -10.251 9.088 36.459 1.00 89.88 200 PHE A N 1
ATOM 1581 C CA . PHE A 1 200 ? -10.470 10.526 36.649 1.00 89.88 200 PHE A CA 1
ATOM 1582 C C . PHE A 1 200 ? -11.580 11.057 35.741 1.00 89.88 200 PHE A C 1
ATOM 1584 O O . PHE A 1 200 ? -12.482 11.758 36.199 1.00 89.88 200 PHE A O 1
ATOM 1591 N N . VAL A 1 201 ? -11.553 10.680 34.461 1.00 85.69 201 VAL A N 1
ATOM 1592 C CA . VAL A 1 201 ? -12.600 11.032 33.494 1.00 85.69 201 VAL A CA 1
ATOM 1593 C C . VAL A 1 201 ? -13.934 10.402 33.892 1.00 85.69 201 VAL A C 1
ATOM 1595 O O . VAL A 1 201 ? -14.954 11.084 33.867 1.00 85.69 201 VAL A O 1
ATOM 1598 N N . GLY A 1 202 ? -13.942 9.136 34.319 1.00 86.44 202 GLY A N 1
ATOM 1599 C CA . GLY A 1 202 ? -15.147 8.457 34.793 1.00 86.44 202 GLY A CA 1
ATOM 1600 C C . GLY A 1 202 ? -15.789 9.171 35.982 1.00 86.44 202 GLY A C 1
ATOM 1601 O O . GLY A 1 202 ? -16.978 9.477 35.941 1.00 86.44 202 GLY A O 1
ATOM 1602 N N . LEU A 1 203 ? -15.002 9.516 37.006 1.00 86.88 203 LEU A N 1
ATOM 1603 C CA . LEU A 1 203 ? -15.499 10.257 38.167 1.00 86.88 203 LEU A CA 1
ATOM 1604 C C . LEU A 1 203 ? -15.971 11.672 37.788 1.00 86.88 203 LEU A C 1
ATOM 1606 O O . LEU A 1 203 ? -17.013 12.123 38.259 1.00 86.88 203 LEU A O 1
ATOM 1610 N N . SER A 1 204 ? -15.242 12.354 36.902 1.00 88.38 204 SER A N 1
ATOM 1611 C CA . SER A 1 204 ? -15.627 13.665 36.367 1.00 88.38 204 SER A CA 1
ATOM 1612 C C . SER A 1 204 ? -16.977 13.620 35.640 1.00 88.38 204 SER A C 1
ATOM 1614 O O . SER A 1 204 ? -17.807 14.504 35.849 1.00 88.38 204 SER A O 1
ATOM 1616 N N . LEU A 1 205 ? -17.235 12.575 34.846 1.00 87.75 205 LEU A N 1
ATOM 1617 C CA . LEU A 1 205 ? -18.509 12.370 34.150 1.00 87.75 205 LEU A CA 1
ATOM 1618 C C . LEU A 1 205 ? -19.656 12.020 35.104 1.00 87.75 205 LEU A C 1
ATOM 1620 O O . LEU A 1 205 ? -20.768 12.500 34.903 1.00 87.75 205 LEU A O 1
ATOM 1624 N N . LEU A 1 206 ? -19.392 11.203 36.128 1.00 86.19 206 LEU A N 1
ATOM 1625 C CA . LEU A 1 206 ? -20.396 10.819 37.124 1.00 86.19 206 LEU A CA 1
ATOM 1626 C C . LEU A 1 206 ? -20.847 12.010 37.978 1.00 86.19 206 LEU A C 1
ATOM 1628 O O . LEU A 1 206 ? -22.026 12.109 38.302 1.00 86.19 206 LEU A O 1
ATOM 1632 N N . ILE A 1 207 ? -19.928 12.914 38.335 1.00 88.38 207 ILE A N 1
ATOM 1633 C CA . ILE A 1 207 ? -20.260 14.099 39.138 1.00 88.38 207 ILE A CA 1
ATOM 1634 C C . ILE A 1 207 ? -20.816 15.237 38.268 1.00 88.38 207 ILE A C 1
ATOM 1636 O O . ILE A 1 207 ? -21.774 15.909 38.649 1.00 88.38 207 ILE A O 1
ATOM 1640 N N . GLY A 1 208 ? -20.202 15.489 37.109 1.00 82.56 208 GLY A N 1
ATOM 1641 C CA . GLY A 1 208 ? -20.547 16.614 36.242 1.00 82.56 208 GLY A CA 1
ATOM 1642 C C . GLY A 1 208 ? -20.217 17.990 36.848 1.00 82.56 208 GLY A C 1
ATOM 1643 O O . GLY A 1 208 ? -19.267 18.149 37.615 1.00 82.56 208 GLY A O 1
ATOM 1644 N N . ASN A 1 209 ? -20.972 19.018 36.433 1.00 79.69 209 ASN A N 1
ATOM 1645 C CA . ASN A 1 209 ? -21.034 20.385 36.989 1.00 79.69 209 ASN A CA 1
ATOM 1646 C C . ASN A 1 209 ? -19.772 20.903 37.710 1.00 79.69 209 ASN A C 1
ATOM 1648 O O . ASN A 1 209 ? -19.735 21.084 38.927 1.00 79.69 209 ASN A O 1
ATOM 1652 N N . GLY A 1 210 ? -18.737 21.230 36.932 1.00 81.81 210 GLY A N 1
ATOM 1653 C CA . GLY A 1 210 ? -17.542 21.901 37.447 1.00 81.81 210 GLY A CA 1
ATOM 1654 C C . GLY A 1 210 ? -16.497 20.975 38.074 1.00 81.81 210 GLY A C 1
ATOM 1655 O O . GLY A 1 210 ? -15.487 21.476 38.571 1.00 81.81 210 GLY A O 1
ATOM 1656 N N . ILE A 1 211 ? -16.672 19.652 38.023 1.00 87.56 211 ILE A N 1
ATOM 1657 C CA . ILE A 1 211 ? -15.628 18.680 38.364 1.00 87.56 211 ILE A CA 1
ATOM 1658 C C . ILE A 1 211 ? -15.046 18.100 37.075 1.00 87.56 211 ILE A C 1
ATOM 1660 O O . ILE A 1 211 ? -15.610 17.189 36.481 1.00 87.56 211 ILE A O 1
ATOM 1664 N N . GLY A 1 212 ? -13.918 18.659 36.628 1.00 89.44 212 GLY A N 1
ATOM 1665 C CA . GLY A 1 212 ? -13.120 18.127 35.517 1.00 89.44 212 GLY A CA 1
ATOM 1666 C C . GLY A 1 212 ? -12.107 17.059 35.966 1.00 89.44 212 GLY A C 1
ATOM 1667 O O . GLY A 1 212 ? -11.934 16.866 37.174 1.00 89.44 212 GLY A O 1
ATOM 1668 N N . PRO A 1 213 ? -11.368 16.430 35.030 1.00 87.56 213 PRO A N 1
ATOM 1669 C CA . PRO A 1 213 ? -10.408 15.361 35.330 1.00 87.56 213 PRO A CA 1
ATOM 1670 C C . PRO A 1 213 ? -9.367 15.727 36.397 1.00 87.56 213 PRO A C 1
ATOM 1672 O O . PRO A 1 213 ? -9.167 14.958 37.325 1.00 87.56 213 PRO A O 1
ATOM 1675 N N . ALA A 1 214 ? -8.800 16.939 36.356 1.00 88.88 214 ALA A N 1
ATOM 1676 C CA . ALA A 1 214 ? -7.826 17.395 37.357 1.00 88.88 214 ALA A CA 1
ATOM 1677 C C . ALA A 1 214 ? -8.411 17.497 38.782 1.00 88.88 214 ALA A C 1
ATOM 1679 O O . ALA A 1 214 ? -7.729 17.281 39.777 1.00 88.88 214 ALA A O 1
ATOM 1680 N N . ARG A 1 215 ? -9.703 17.830 38.908 1.00 90.56 215 ARG A N 1
ATOM 1681 C CA . ARG A 1 215 ? -10.381 17.877 40.215 1.00 90.56 215 ARG A CA 1
ATOM 1682 C C . ARG A 1 215 ? -10.778 16.481 40.686 1.00 90.56 215 ARG A C 1
ATOM 1684 O O . ARG A 1 215 ? -10.721 16.214 41.881 1.00 90.56 215 ARG A O 1
ATOM 1691 N N . ALA A 1 216 ? -11.157 15.604 39.758 1.00 90.69 216 ALA A N 1
ATOM 1692 C CA . ALA A 1 216 ? -11.409 14.197 40.041 1.00 90.69 216 ALA A CA 1
ATOM 1693 C C . ALA A 1 216 ? -10.135 13.475 40.510 1.00 90.69 216 ALA A C 1
ATOM 1695 O O . ALA A 1 216 ? -10.197 12.698 41.458 1.00 90.69 216 ALA A O 1
ATOM 1696 N N . GLU A 1 217 ? -8.984 13.791 39.916 1.00 92.31 217 GLU A N 1
ATOM 1697 C CA . GLU A 1 217 ? -7.667 13.338 40.368 1.00 92.31 217 GLU A CA 1
ATOM 1698 C C . GLU A 1 217 ? -7.402 13.762 41.820 1.00 92.31 217 GLU A C 1
ATOM 1700 O O . GLU A 1 217 ? -7.205 12.900 42.670 1.00 92.31 217 GLU A O 1
ATOM 1705 N N . ASN A 1 218 ? -7.540 15.053 42.150 1.00 91.62 218 ASN A N 1
ATOM 1706 C CA . ASN A 1 218 ? -7.354 15.555 43.522 1.00 91.62 218 ASN A CA 1
ATOM 1707 C C . ASN A 1 218 ? -8.278 14.882 44.556 1.00 91.62 218 ASN A C 1
ATOM 1709 O O . ASN A 1 218 ? -7.908 14.727 45.722 1.00 91.62 218 ASN A O 1
ATOM 1713 N N . ILE A 1 219 ? -9.500 14.512 44.156 1.00 89.56 219 ILE A N 1
ATOM 1714 C CA . ILE A 1 219 ? -10.412 13.734 45.005 1.00 89.56 219 ILE A CA 1
ATOM 1715 C C . ILE A 1 219 ? -9.847 12.325 45.192 1.00 89.56 219 ILE A C 1
ATOM 1717 O O . ILE A 1 219 ? -9.707 11.857 46.319 1.00 89.56 219 ILE A O 1
ATOM 1721 N N . LEU A 1 220 ? -9.465 11.656 44.109 1.00 90.62 220 LEU A N 1
ATOM 1722 C CA . LEU A 1 220 ? -8.996 10.272 44.135 1.00 90.62 220 LEU A CA 1
ATOM 1723 C C . LEU A 1 220 ? -7.583 10.090 44.696 1.00 90.62 220 LEU A C 1
ATOM 1725 O O . LEU A 1 220 ? -7.198 8.975 45.048 1.00 90.62 220 LEU A O 1
ATOM 1729 N N . GLU A 1 221 ? -6.813 11.161 44.867 1.00 90.81 221 GLU A N 1
ATOM 1730 C CA . GLU A 1 221 ? -5.618 11.146 45.710 1.00 90.81 221 GLU A CA 1
ATOM 1731 C C . GLU A 1 221 ? -5.983 10.806 47.161 1.00 90.81 221 GLU A C 1
ATOM 1733 O O . GLU A 1 221 ? -5.329 9.970 47.793 1.00 90.81 221 GLU A O 1
ATOM 1738 N N . LYS A 1 222 ? -7.064 11.409 47.668 1.00 89.25 222 LYS A N 1
ATOM 1739 C CA . LYS A 1 222 ? -7.493 11.351 49.074 1.00 89.25 222 LYS A CA 1
ATOM 1740 C C . LYS A 1 222 ? -8.578 10.311 49.353 1.00 89.25 222 LYS A C 1
ATOM 1742 O O . LYS A 1 222 ? -8.709 9.852 50.490 1.00 89.25 222 LYS A O 1
ATOM 1747 N N . PHE A 1 223 ? -9.311 9.912 48.324 1.00 88.19 223 PHE A N 1
ATOM 1748 C CA . PHE A 1 223 ? -10.448 9.004 48.392 1.00 88.19 223 PHE A CA 1
ATOM 1749 C C . PHE A 1 223 ? -10.257 7.817 47.442 1.00 88.19 223 PHE A C 1
ATOM 1751 O O . PHE A 1 223 ? -9.573 7.917 46.426 1.00 88.19 223 PHE A O 1
ATOM 1758 N N . ASN A 1 224 ? -10.840 6.670 47.772 1.00 86.50 224 ASN A N 1
ATOM 1759 C CA . ASN A 1 224 ? -10.947 5.544 46.845 1.00 86.50 224 ASN A CA 1
ATOM 1760 C C . ASN A 1 224 ? -12.012 5.828 45.772 1.00 86.50 224 ASN A C 1
ATOM 1762 O O . ASN A 1 224 ? -12.762 6.796 45.871 1.00 86.50 224 ASN A O 1
ATOM 1766 N N . LEU A 1 225 ? -12.120 4.962 44.757 1.00 81.12 225 LEU A N 1
ATOM 1767 C CA . LEU A 1 225 ? -13.136 5.091 43.699 1.00 81.12 225 LEU A CA 1
ATOM 1768 C C . LEU A 1 225 ? -14.573 5.110 44.252 1.00 81.12 225 LEU A C 1
ATOM 1770 O O . LEU A 1 225 ? -15.436 5.793 43.713 1.00 81.12 225 LEU A O 1
ATOM 1774 N N . THR A 1 226 ? -14.812 4.399 45.356 1.00 81.56 226 THR A N 1
ATOM 1775 C CA . THR A 1 226 ? -16.079 4.381 46.109 1.00 81.56 226 THR A CA 1
ATOM 1776 C C . THR A 1 226 ? -16.317 5.650 46.934 1.00 81.56 226 THR A C 1
ATOM 1778 O O . THR A 1 226 ? -17.300 5.734 47.661 1.00 81.56 226 THR A O 1
ATOM 1781 N N . LEU A 1 227 ? -15.411 6.628 46.848 1.00 81.94 227 LEU A N 1
ATOM 1782 C CA . LEU A 1 227 ? -15.365 7.838 47.666 1.00 81.94 227 LEU A CA 1
ATOM 1783 C C . LEU A 1 227 ? -15.303 7.584 49.174 1.00 81.94 227 LEU A C 1
ATOM 1785 O O . LEU A 1 227 ? -15.644 8.445 49.984 1.00 81.94 227 LEU A O 1
ATOM 1789 N N . GLU A 1 228 ? -14.772 6.426 49.557 1.00 84.50 228 GLU A N 1
ATOM 1790 C CA . GLU A 1 228 ? -14.314 6.185 50.917 1.00 84.50 228 GLU A CA 1
ATOM 1791 C C . GLU A 1 228 ? -12.977 6.903 51.147 1.00 84.50 228 GLU A C 1
ATOM 1793 O O . GLU A 1 228 ? -12.061 6.775 50.323 1.00 84.50 228 GLU A O 1
ATOM 1798 N N . PRO A 1 229 ? -12.825 7.661 52.244 1.00 87.19 229 PRO A N 1
ATOM 1799 C CA . PRO A 1 229 ? -11.559 8.298 52.565 1.00 87.19 229 PRO A CA 1
ATOM 1800 C C . PRO A 1 229 ? -10.440 7.265 52.747 1.00 87.19 229 PRO A C 1
ATOM 1802 O O . PRO A 1 229 ? -10.587 6.315 53.513 1.00 87.19 229 PRO A O 1
ATOM 1805 N N . LYS A 1 230 ? -9.277 7.475 52.117 1.00 88.94 230 LYS A N 1
ATOM 1806 C CA . LYS A 1 230 ? -8.099 6.607 52.329 1.00 88.94 230 LYS A CA 1
ATOM 1807 C C . LYS A 1 230 ? -7.498 6.756 53.727 1.00 88.94 230 LYS A C 1
ATOM 1809 O O . LYS A 1 230 ? -6.763 5.885 54.186 1.00 88.94 230 LYS A O 1
ATOM 1814 N N . LYS A 1 231 ? -7.760 7.889 54.384 1.00 88.12 231 LYS A N 1
ATOM 1815 C CA . LYS A 1 231 ? -7.321 8.203 55.746 1.00 88.12 231 LYS A CA 1
ATOM 1816 C C . LYS A 1 231 ? -8.517 8.664 56.581 1.00 88.12 231 LYS A C 1
ATOM 1818 O O . LYS A 1 231 ? -9.380 9.362 56.044 1.00 88.12 231 LYS A O 1
ATOM 1823 N N . PRO A 1 232 ? -8.555 8.342 57.886 1.00 81.38 232 PRO A N 1
ATOM 1824 C CA . PRO A 1 232 ? -9.570 8.889 58.781 1.00 81.38 232 PRO A CA 1
ATOM 1825 C C . PRO A 1 232 ? -9.488 10.426 58.821 1.00 81.38 232 PRO A C 1
ATOM 1827 O O . PRO A 1 232 ? -8.415 10.995 58.624 1.00 81.38 232 PRO A O 1
ATOM 1830 N N . ASP A 1 233 ? -10.622 11.088 59.077 1.00 84.19 233 ASP A N 1
ATOM 1831 C CA . ASP A 1 233 ? -10.735 12.557 59.201 1.00 84.19 233 ASP A CA 1
ATOM 1832 C C . ASP A 1 233 ? -10.363 13.354 57.927 1.00 84.19 233 ASP A C 1
ATOM 1834 O O . ASP A 1 233 ? -9.788 14.443 57.995 1.00 84.19 233 ASP A O 1
ATOM 1838 N N . THR A 1 234 ? -10.697 12.805 56.754 1.00 86.56 234 THR A N 1
ATOM 1839 C CA . THR A 1 234 ? -10.531 13.457 55.442 1.00 86.56 234 THR A CA 1
ATOM 1840 C C . THR A 1 234 ? -11.894 13.811 54.846 1.00 86.56 234 THR A C 1
ATOM 1842 O O . THR A 1 234 ? -12.771 12.952 54.760 1.00 86.56 234 THR A O 1
ATOM 1845 N N . TYR A 1 235 ? -12.059 15.060 54.403 1.00 89.38 235 TYR A N 1
ATOM 1846 C CA . TYR A 1 235 ? -13.308 15.585 53.840 1.00 89.38 235 TYR A CA 1
ATOM 1847 C C . TYR A 1 235 ? -13.111 16.056 52.397 1.00 89.38 235 TYR A C 1
ATOM 1849 O O . TYR A 1 235 ? -12.006 16.414 51.984 1.00 89.38 235 TYR A O 1
ATOM 1857 N N . LEU A 1 236 ? -14.191 16.107 51.615 1.00 87.75 236 LEU A N 1
ATOM 1858 C CA . LEU A 1 236 ? -14.137 16.580 50.225 1.00 87.75 236 LEU A CA 1
ATOM 1859 C C . LEU A 1 236 ? -13.608 18.015 50.1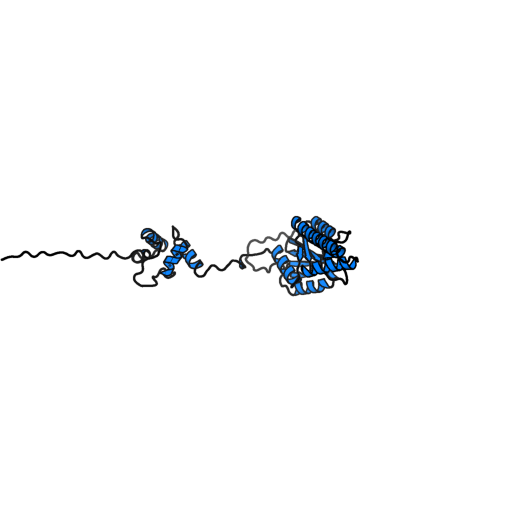27 1.00 87.75 236 LEU A C 1
ATOM 1861 O O . LEU A 1 236 ? -12.818 18.311 49.235 1.00 87.75 236 LEU A O 1
ATOM 1865 N N . GLY A 1 237 ? -13.972 18.880 51.078 1.00 86.38 237 GLY A N 1
ATOM 1866 C CA . GLY A 1 237 ? -13.454 20.246 51.176 1.00 86.38 237 GLY A CA 1
ATOM 1867 C C . GLY A 1 237 ? -11.945 20.354 51.434 1.00 86.38 237 GLY A C 1
ATOM 1868 O O . GLY A 1 237 ? -11.392 21.441 51.294 1.00 86.38 237 GLY A O 1
ATOM 1869 N N . ASP A 1 238 ? -11.271 19.253 51.789 1.00 86.19 238 ASP A N 1
ATOM 1870 C CA . ASP A 1 238 ? -9.812 19.216 51.924 1.00 86.19 238 ASP A CA 1
ATOM 1871 C C . ASP A 1 238 ? -9.119 18.966 50.571 1.00 86.19 238 ASP A C 1
ATOM 1873 O O . ASP A 1 238 ? -7.894 19.077 50.477 1.00 86.19 238 ASP A O 1
ATOM 1877 N N . CYS A 1 239 ? -9.852 18.572 49.523 1.00 89.50 239 CYS A N 1
ATOM 1878 C CA . CYS A 1 239 ? -9.289 18.301 48.199 1.00 89.50 239 CYS A CA 1
ATOM 1879 C C . CYS A 1 239 ? -8.952 19.611 47.477 1.00 89.50 239 CYS A C 1
ATOM 1881 O O . CYS A 1 239 ? -9.726 20.570 47.495 1.00 89.50 239 CYS A O 1
ATOM 1883 N N . ASN A 1 240 ? -7.798 19.661 46.806 1.00 90.25 240 ASN A N 1
ATOM 1884 C CA . ASN A 1 240 ? -7.367 20.879 46.127 1.00 90.25 240 ASN A CA 1
ATOM 1885 C C . ASN A 1 240 ? -8.370 21.282 45.026 1.00 90.25 240 ASN A C 1
ATOM 1887 O O . ASN A 1 240 ? -8.777 20.466 44.197 1.00 90.25 240 ASN A O 1
ATOM 1891 N N . GLY A 1 241 ? -8.795 22.546 45.031 1.00 86.88 241 GLY A N 1
ATOM 1892 C CA . GLY A 1 241 ? -9.807 23.064 44.108 1.00 86.88 241 GLY A CA 1
ATOM 1893 C C . GLY A 1 241 ? -11.258 22.674 44.430 1.00 86.88 241 GLY A C 1
ATOM 1894 O O . GLY A 1 241 ? -12.142 23.024 43.647 1.00 86.88 241 GLY A O 1
ATOM 1895 N N . ILE A 1 242 ? -11.525 22.004 45.561 1.00 89.38 242 ILE A N 1
ATOM 1896 C CA . ILE A 1 242 ? -12.874 21.653 46.030 1.00 89.38 242 ILE A CA 1
ATOM 1897 C C . ILE A 1 242 ? -13.236 22.503 47.252 1.00 89.38 242 ILE A C 1
ATOM 1899 O O . ILE A 1 242 ? -12.877 22.205 48.384 1.00 89.38 242 ILE A O 1
ATOM 1903 N N . GLY A 1 243 ? -13.974 23.590 47.023 1.00 87.12 243 GLY A N 1
ATOM 1904 C CA . GLY A 1 243 ? -14.557 24.395 48.103 1.00 87.12 243 GLY A CA 1
ATOM 1905 C C . GLY A 1 243 ? -15.893 23.830 48.615 1.00 87.12 243 GLY A C 1
ATOM 1906 O O . GLY A 1 243 ? -16.456 22.936 47.983 1.00 87.12 243 GLY A O 1
ATOM 1907 N N . PRO A 1 244 ? -16.483 24.403 49.683 1.00 86.50 244 PRO A N 1
ATOM 1908 C CA . PRO A 1 244 ? -17.735 23.919 50.285 1.00 86.50 244 PRO A CA 1
ATOM 1909 C C . PRO A 1 244 ? -18.897 23.775 49.293 1.00 86.50 244 PRO A C 1
ATOM 1911 O O . PRO A 1 244 ? -19.662 22.818 49.355 1.00 86.50 244 PRO A O 1
ATOM 1914 N N . LYS A 1 245 ? -18.996 24.701 48.328 1.00 88.25 245 LYS A N 1
ATOM 1915 C CA . LYS A 1 245 ? -20.014 24.657 47.271 1.00 88.25 245 LYS A CA 1
ATOM 1916 C C . LYS A 1 245 ? -19.826 23.453 46.344 1.00 88.25 245 LYS A C 1
ATOM 1918 O O . LYS A 1 245 ? -20.793 22.771 46.038 1.00 88.25 245 LYS A O 1
ATOM 1923 N N . LEU A 1 246 ? -18.590 23.180 45.922 1.00 87.88 246 LEU A N 1
ATOM 1924 C CA . LEU A 1 246 ? -18.284 22.035 45.060 1.00 87.88 246 LEU A CA 1
ATOM 1925 C C . LEU A 1 246 ? -18.379 20.714 45.828 1.00 87.88 246 LEU A C 1
ATOM 1927 O O . LEU A 1 246 ? -18.871 19.743 45.275 1.00 87.88 246 LEU A O 1
ATOM 1931 N N . ALA A 1 247 ? -17.995 20.686 47.106 1.00 89.12 247 ALA A N 1
ATOM 1932 C CA . ALA A 1 247 ? -18.182 19.516 47.962 1.00 89.12 247 ALA A CA 1
ATOM 1933 C C . ALA A 1 247 ? -19.667 19.129 48.082 1.00 89.12 247 ALA A C 1
ATOM 1935 O O . ALA A 1 247 ? -19.990 17.949 48.006 1.00 89.12 247 ALA A O 1
ATOM 1936 N N . SER A 1 248 ? -20.568 20.114 48.200 1.00 88.06 248 SER A N 1
ATOM 1937 C CA . SER A 1 248 ? -22.018 19.877 48.179 1.00 88.06 248 SER A CA 1
ATOM 1938 C C . SER A 1 248 ? -22.500 19.318 46.838 1.00 88.06 248 SER A C 1
ATOM 1940 O O . SER A 1 248 ? -23.330 18.419 46.830 1.00 88.06 248 SER A O 1
ATOM 1942 N N . VAL A 1 249 ? -21.962 19.809 45.714 1.00 87.31 249 VAL A N 1
ATOM 1943 C CA . VAL A 1 249 ? -22.291 19.295 44.369 1.00 87.31 249 VAL A CA 1
ATOM 1944 C C . VAL A 1 249 ? -21.851 17.841 44.215 1.00 87.31 249 VAL A C 1
ATOM 1946 O O . VAL A 1 249 ? -22.623 17.018 43.738 1.00 87.31 249 VAL A O 1
ATOM 1949 N N . VAL A 1 250 ? -20.635 17.504 44.654 1.00 86.81 250 VAL A N 1
ATOM 1950 C CA . VAL A 1 250 ? -20.126 16.121 44.638 1.00 86.81 250 VAL A CA 1
ATOM 1951 C C . VAL A 1 250 ? -20.996 15.218 45.517 1.00 86.81 250 VAL A C 1
ATOM 1953 O O . VAL A 1 250 ? -21.332 14.106 45.118 1.00 86.81 250 VAL A O 1
ATOM 1956 N N . GLN A 1 251 ? -21.380 15.703 46.703 1.00 88.31 251 GLN A N 1
ATOM 1957 C CA . GLN A 1 251 ? -22.242 14.973 47.627 1.00 88.31 251 GLN A CA 1
ATOM 1958 C C . GLN A 1 251 ? -23.614 14.679 47.019 1.00 88.31 251 GLN A C 1
ATOM 1960 O O . GLN A 1 251 ? -24.085 13.551 47.110 1.00 88.31 251 GLN A O 1
ATOM 1965 N N . GLU A 1 252 ? -24.243 15.683 46.412 1.00 88.06 252 GLU A N 1
ATOM 1966 C CA . GLU A 1 252 ? -25.562 15.564 45.798 1.00 88.06 252 GLU A CA 1
ATOM 1967 C C . GLU A 1 252 ? -25.527 14.649 44.570 1.00 88.06 252 GLU A C 1
ATOM 1969 O O . GLU A 1 252 ? -26.328 13.722 44.478 1.00 88.06 252 GLU A O 1
ATOM 1974 N N . ALA A 1 253 ? -24.552 14.843 43.675 1.00 85.38 253 ALA A N 1
ATOM 1975 C CA . ALA A 1 253 ? -24.424 14.066 42.443 1.00 85.38 253 ALA A CA 1
ATOM 1976 C C . ALA A 1 253 ? -24.236 12.562 42.697 1.00 85.38 253 ALA A C 1
ATOM 1978 O O . ALA A 1 253 ? -24.672 11.739 41.895 1.00 85.38 253 ALA A O 1
ATOM 1979 N N . LEU A 1 254 ? -23.599 12.200 43.815 1.00 85.38 254 LEU A N 1
ATOM 1980 C CA . LEU A 1 254 ? -23.268 10.815 44.157 1.00 85.38 254 LEU A CA 1
ATOM 1981 C C . LEU A 1 254 ? -24.017 10.291 45.390 1.00 85.38 254 LEU A C 1
ATOM 1983 O O . LEU A 1 254 ? -23.711 9.203 45.872 1.00 85.38 254 LEU A O 1
ATOM 1987 N N . ASN A 1 255 ? -24.996 11.048 45.894 1.00 86.31 255 ASN A N 1
ATOM 1988 C CA . ASN A 1 255 ? -25.813 10.706 47.060 1.00 86.31 255 ASN A CA 1
ATOM 1989 C C . ASN A 1 255 ? -24.989 10.296 48.304 1.00 86.31 255 ASN A C 1
ATOM 1991 O O . ASN A 1 255 ? -25.267 9.293 48.966 1.00 86.31 255 ASN A O 1
ATOM 1995 N N . LEU A 1 256 ? -23.935 11.060 48.607 1.00 85.31 256 LEU A N 1
ATOM 1996 C CA . LEU A 1 256 ? -23.016 10.770 49.712 1.00 85.31 256 LEU A CA 1
ATOM 1997 C C . LEU A 1 256 ? -23.572 11.250 51.068 1.00 85.31 256 LEU A C 1
ATOM 1999 O O . LEU A 1 256 ? -24.291 12.256 51.138 1.00 85.31 256 LEU A O 1
ATOM 2003 N N . PRO A 1 257 ? -23.197 10.603 52.187 1.00 82.50 257 PRO A N 1
ATOM 2004 C CA . PRO A 1 257 ? -23.624 11.032 53.513 1.00 82.50 257 PRO A CA 1
ATOM 2005 C C . PRO A 1 257 ? -23.067 12.424 53.888 1.00 82.50 257 PRO A C 1
ATOM 2007 O O . PRO A 1 257 ? -21.921 12.753 53.566 1.00 82.50 257 PRO A O 1
ATOM 2010 N N . PRO A 1 258 ? -23.831 13.242 54.641 1.00 76.50 258 PRO A N 1
ATOM 2011 C CA . PRO A 1 258 ? -23.491 14.640 54.943 1.00 76.50 258 PRO A CA 1
ATOM 2012 C C . PRO A 1 258 ? -22.222 14.834 55.780 1.00 76.50 258 PRO A C 1
ATOM 2014 O O . PRO A 1 258 ? -21.675 15.932 55.812 1.00 76.50 258 PRO A O 1
ATOM 2017 N N . GLY A 1 259 ? -21.717 13.781 56.425 1.00 77.50 259 GLY A N 1
ATOM 2018 C CA . GLY A 1 259 ? -20.483 13.833 57.212 1.00 77.50 259 GLY A CA 1
ATOM 2019 C C . GLY A 1 259 ? -19.190 13.932 56.392 1.00 77.50 259 GLY A C 1
ATOM 2020 O O . GLY A 1 259 ? -18.141 14.155 56.981 1.00 77.50 259 GLY A O 1
ATOM 2021 N N . ILE A 1 260 ? -19.236 13.772 55.063 1.00 78.56 260 ILE A N 1
ATOM 2022 C CA . ILE A 1 260 ? -18.039 13.677 54.202 1.00 78.56 260 ILE A CA 1
ATOM 2023 C C . ILE A 1 260 ? -17.637 15.025 53.566 1.00 78.56 260 ILE A C 1
ATOM 2025 O O . ILE A 1 260 ? -16.518 15.182 53.077 1.00 78.56 260 ILE A O 1
ATOM 2029 N N . THR A 1 261 ? -18.509 16.036 53.575 1.00 79.31 261 THR A N 1
ATOM 2030 C CA . THR A 1 261 ? -18.307 17.259 52.775 1.00 79.31 261 THR A CA 1
ATOM 2031 C C . THR A 1 261 ? -17.340 18.264 53.381 1.00 79.31 261 THR A C 1
ATOM 2033 O O . THR A 1 261 ? -16.430 18.732 52.696 1.00 79.31 261 THR A O 1
ATOM 2036 N N . THR A 1 262 ? -17.518 18.615 54.654 1.00 78.62 262 THR A N 1
ATOM 2037 C CA . THR A 1 262 ? -16.708 19.638 55.329 1.00 78.62 262 THR A CA 1
ATOM 2038 C C . THR A 1 262 ? -16.405 19.250 56.765 1.00 78.62 262 THR A C 1
ATOM 2040 O O . THR A 1 262 ? -17.283 18.751 57.468 1.00 78.62 262 THR A O 1
ATOM 2043 N N . ARG A 1 263 ? -15.188 19.568 57.220 1.00 79.25 263 ARG A N 1
ATOM 2044 C CA . ARG A 1 263 ? -14.768 19.361 58.607 1.00 79.25 263 ARG A CA 1
ATOM 2045 C C . ARG A 1 263 ? -15.729 20.075 59.578 1.00 79.25 263 ARG A C 1
ATOM 2047 O O . ARG A 1 263 ? -15.994 21.270 59.393 1.00 79.25 263 ARG A O 1
ATOM 2054 N N . PRO A 1 264 ? -16.224 19.401 60.633 1.00 72.75 264 PRO A N 1
ATOM 2055 C CA . PRO A 1 264 ? -17.063 20.033 61.644 1.00 72.75 264 PRO A CA 1
ATOM 2056 C C . PRO A 1 264 ? -16.344 21.227 62.281 1.00 72.75 264 PRO A C 1
ATOM 2058 O O . PRO A 1 264 ? -15.181 21.129 62.680 1.00 72.75 264 PRO A O 1
ATOM 2061 N N . LYS A 1 265 ? -17.027 22.373 62.406 1.00 67.56 265 LYS A N 1
ATOM 2062 C CA . LYS A 1 265 ? -16.465 23.542 63.099 1.00 67.56 265 LYS A CA 1
ATOM 2063 C C . LYS A 1 265 ? -16.239 23.190 64.570 1.00 67.56 265 LYS A C 1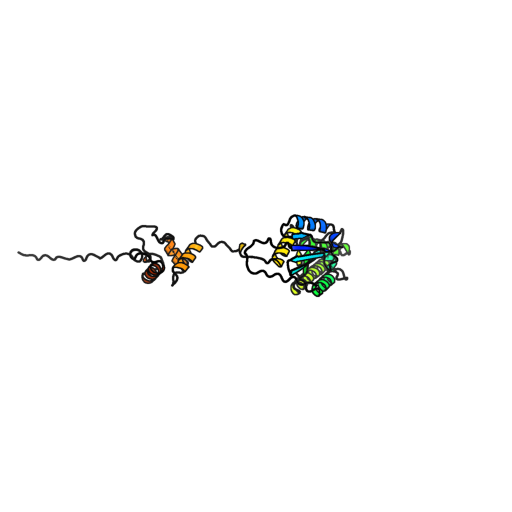
ATOM 2065 O O . LYS A 1 265 ? -17.195 23.091 65.337 1.00 67.56 265 LYS A O 1
ATOM 2070 N N . VAL A 1 266 ? -14.977 23.060 64.980 1.00 60.28 266 VAL A N 1
ATOM 2071 C CA . VAL A 1 266 ? -14.610 22.958 66.397 1.00 60.28 266 VAL A CA 1
ATOM 2072 C C . VAL A 1 266 ? -15.078 24.241 67.089 1.00 60.28 266 VAL A C 1
ATOM 2074 O O . VAL A 1 266 ? -14.586 25.334 66.797 1.00 60.28 266 VAL A O 1
ATOM 2077 N N . ARG A 1 267 ? -16.065 24.137 67.987 1.00 48.06 267 ARG A N 1
ATOM 2078 C CA . ARG A 1 267 ? -16.488 25.265 68.827 1.00 48.06 267 ARG A CA 1
ATOM 2079 C C . ARG A 1 267 ? -15.299 25.669 69.702 1.00 48.06 267 ARG A C 1
ATOM 2081 O O . ARG A 1 267 ? -14.947 24.950 70.631 1.00 48.06 267 ARG A O 1
ATOM 2088 N N . LYS A 1 268 ? -14.684 26.825 69.426 1.00 45.72 268 LYS A N 1
ATOM 2089 C CA . LYS A 1 268 ? -13.737 27.462 70.356 1.00 45.72 268 LYS A CA 1
ATOM 2090 C C . LYS A 1 268 ? -14.463 27.682 71.687 1.00 45.72 268 LYS A C 1
ATOM 2092 O O . LYS A 1 268 ? -15.405 28.471 71.742 1.00 45.72 268 LYS A O 1
ATOM 2097 N N . ALA A 1 269 ? -14.043 26.985 72.741 1.00 44.59 269 ALA A N 1
ATOM 2098 C CA . ALA A 1 269 ? -14.535 27.228 74.090 1.00 44.59 269 ALA A CA 1
ATOM 2099 C C . ALA A 1 269 ? -14.251 28.692 74.467 1.00 44.59 269 ALA A C 1
ATOM 2101 O O . ALA A 1 269 ? -13.100 29.136 74.458 1.00 44.59 269 ALA A O 1
ATOM 2102 N N . ARG A 1 270 ? -15.306 29.464 74.756 1.00 44.69 270 ARG A N 1
ATOM 2103 C CA . ARG A 1 270 ? -15.182 30.808 75.329 1.00 44.69 270 ARG A CA 1
ATOM 2104 C C . ARG A 1 270 ? -14.519 30.664 76.702 1.00 44.69 270 ARG A C 1
ATOM 2106 O O . ARG A 1 270 ? -15.118 30.085 77.602 1.00 44.69 270 ARG A O 1
ATOM 2113 N N . ARG A 1 271 ? -13.296 31.182 76.865 1.00 44.94 271 ARG A N 1
ATOM 2114 C CA . ARG A 1 271 ? -12.677 31.382 78.185 1.00 44.94 271 ARG A CA 1
ATOM 2115 C C . ARG A 1 271 ? -13.535 32.389 78.958 1.00 44.94 271 ARG A C 1
ATOM 2117 O O . ARG A 1 271 ? -13.501 33.577 78.653 1.00 44.94 271 ARG A O 1
ATOM 2124 N N . GLY A 1 272 ? -14.337 31.907 79.904 1.00 41.34 272 GLY A N 1
ATOM 2125 C CA . GLY A 1 272 ? -14.996 32.745 80.900 1.00 41.34 272 GLY A CA 1
ATOM 2126 C C . GLY A 1 272 ? -13.965 33.189 81.931 1.00 41.34 272 GLY A C 1
ATOM 2127 O O . GLY A 1 272 ? -13.437 32.361 82.664 1.00 41.34 272 GLY A O 1
ATOM 2128 N N . CYS A 1 273 ? -13.644 34.480 81.939 1.00 37.66 273 CYS A N 1
ATOM 2129 C CA . CYS A 1 273 ? -12.813 35.113 82.955 1.00 37.66 273 CYS A CA 1
ATOM 2130 C C . CYS A 1 273 ? -13.711 35.409 84.167 1.00 37.66 273 CYS A C 1
ATOM 2132 O O . CYS A 1 273 ? -14.535 36.319 84.110 1.00 37.66 273 CYS A O 1
ATOM 2134 N N . SER A 1 274 ? -13.618 34.611 85.229 1.00 44.09 274 SER A N 1
ATOM 2135 C CA . SER A 1 274 ? -14.257 34.908 86.513 1.00 44.09 274 SER A CA 1
ATOM 2136 C C . SER A 1 274 ? -13.332 35.810 87.329 1.00 44.09 274 SER A C 1
ATOM 2138 O O . SER A 1 274 ? -12.394 35.326 87.963 1.00 44.09 274 SER A O 1
ATOM 2140 N N . HIS A 1 275 ? -13.590 37.118 87.304 1.00 39.88 275 HIS A N 1
ATOM 2141 C CA . HIS A 1 275 ? -13.116 38.024 88.346 1.00 39.88 275 HIS A CA 1
ATOM 2142 C C . HIS A 1 275 ? -13.867 37.700 89.644 1.00 39.88 275 HIS A C 1
ATOM 2144 O O . HIS A 1 275 ? -15.079 37.889 89.722 1.00 39.88 275 HIS A O 1
ATOM 2150 N N . LEU A 1 276 ? -13.148 37.190 90.643 1.00 41.56 276 LEU A N 1
ATOM 2151 C CA . LEU A 1 276 ? -13.586 37.194 92.037 1.00 41.56 276 LEU A CA 1
ATOM 2152 C C . LEU A 1 276 ? -13.230 38.563 92.645 1.00 41.56 276 LEU A C 1
ATOM 2154 O O . LEU A 1 276 ? -12.112 39.028 92.415 1.00 41.56 276 LEU A O 1
ATOM 2158 N N . PRO A 1 277 ? -14.142 39.221 93.380 1.00 47.12 277 PRO A N 1
ATOM 2159 C CA . PRO A 1 277 ? -13.843 40.463 94.081 1.00 47.12 277 PRO A CA 1
ATOM 2160 C C . PRO A 1 277 ? -13.119 40.191 95.409 1.00 47.12 277 PRO A C 1
ATOM 2162 O O . PRO A 1 277 ? -13.466 39.259 96.135 1.00 47.12 277 PRO A O 1
ATOM 2165 N N . GLU A 1 278 ? -12.129 41.030 95.717 1.00 40.84 278 GLU A N 1
ATOM 2166 C CA . GLU A 1 278 ? -11.527 41.160 97.048 1.00 40.84 278 GLU A CA 1
ATOM 2167 C C . GLU A 1 278 ? -12.578 41.631 98.062 1.00 40.84 278 GLU A C 1
ATOM 2169 O O . GLU A 1 278 ? -13.315 42.587 97.810 1.00 40.84 278 GLU A O 1
ATOM 2174 N N . ALA A 1 279 ? -12.620 40.984 99.226 1.00 45.03 279 ALA A N 1
ATOM 2175 C CA . ALA A 1 279 ? -13.310 41.486 100.405 1.00 45.03 279 ALA A CA 1
ATOM 2176 C C . ALA A 1 279 ? -12.455 41.224 101.656 1.00 45.03 279 ALA A C 1
ATOM 2178 O O . ALA A 1 279 ? -12.207 40.065 101.978 1.00 45.03 279 ALA A O 1
ATOM 2179 N N . LEU A 1 280 ? -12.072 42.345 102.289 1.00 41.25 280 LEU A N 1
ATOM 2180 C CA . LEU A 1 280 ? -11.729 42.612 103.701 1.00 41.25 280 LEU A CA 1
ATOM 2181 C C . LEU A 1 280 ? -10.683 41.733 104.405 1.00 41.25 280 LEU A C 1
ATOM 2183 O O . LEU A 1 280 ? -11.003 40.591 104.794 1.00 41.25 280 LEU A O 1
#

pLDDT: mean 84.91, std 16.45, range [30.58, 97.75]

Secondary structure (DSSP, 8-state):
--------------PPPPPEEEEEETTGGGSHHHHHHHHHHHT-TTEEEEEEE--SSSEEEEETTEEEEEEEE---SSS--HHHHHHHSTT-HHHHHHHHHHHT-S-EEEEESS-HHHHHHHHHHHHHHTT--THHHHHHHHHHHHHHHHHHHHHHHTT-EEEE--SSHHHHHHHHHHHHHS----GGGPPPPPTTHHHHHHHHHHH-TT--HHHHHHHHHHB-TT--BSSTT--GGGSTT--HHHHHHHHHHTT--GGGSS-------------PPP--